Protein AF-A0A6J1NVI2-F1 (afdb_monomer)

pLDDT: mean 72.54, std 18.53, range [34.09, 95.62]

Sequence (240 aa):
MKRNESVSSGKRFRSEQRPALALSFRQNSLTITTLAQQSAYLAEKAYKDQEAGDPNSQPPAVSWFRLFRFAKPWEFILLFLGVIFATLSGLFVPVGVIVYGEFTSLLIDRTVMIGTSTPTLTIAWFGGGRILTNASAEENRLALIEDSQAFGIGCTVFSILQFIVSAISVDLFNYAALRQVTNMAAYWCHYRKQYERECRREPPGVDRGLAGVRHRLHGVLHTAVHRVGHQRRPLQLRGT

Solvent-accessible surface area (backbone atoms only — not comparable to full-atom values): 14562 Å² total; per-residue (Å²): 137,90,84,83,90,78,88,87,85,88,79,88,85,84,82,81,91,82,91,80,87,84,79,95,81,74,95,76,58,74,56,61,61,50,49,52,50,50,51,51,51,51,49,54,48,53,51,50,53,58,68,69,38,63,97,80,71,68,75,83,82,73,56,73,75,68,68,53,70,77,54,51,78,69,47,52,53,42,44,52,52,20,48,51,32,47,55,54,42,59,50,51,57,65,51,51,52,51,52,52,50,49,52,51,49,50,55,49,46,53,71,66,48,70,55,68,44,79,89,47,77,67,40,43,76,50,72,18,52,80,77,46,68,62,53,53,76,66,57,36,52,53,52,49,51,44,35,52,50,14,48,53,52,45,53,52,55,49,50,54,52,45,48,52,41,40,51,54,17,52,51,35,43,51,52,43,49,53,53,47,51,51,52,52,50,52,53,49,52,55,52,51,56,50,52,56,52,55,61,71,69,56,68,95,85,68,88,66,55,76,67,60,59,53,61,57,51,56,63,50,51,60,55,52,61,60,53,64,75,68,68,75,76,80,84,76,84,79,86,130

Secondary structure (DSSP, 8-state):
--------------------------TTSHHHHHHHHHHHHHHHHHHHHHHSS-TT-PPPPPPHHHHGGG--HHHHHHHHHHHHHHHHHHHHHHHHHHHHHHHHHHHHHHHH-SSBPPP-SSSGGGT-----BS--HHHHHHHHHHHHHHHHHHHHHHHHHHHHHHHHHHHHHHHHHHHHHHHHHHHHHHHHHHHHHHHHHS-TT----THHHHHHHHHHHHHHHHHHTT----------

Foldseek 3Di:
DDDDDDDDDDDDDDDDDDDDDDDDDDPPPVPPVVVVVVVVVVVVVVVVVVVVPDPPPDPPDDDPVVLCPLPDPVLVVLLVLLVVLVVVLVVLVVVLVLLVVLLVQLVVCLVVLAAWGDADDQLVVLPARDIDHSDDNVVSVVNNVSSVVSSVVSVVVSVVVSVVSNVSSVVSVVVSVVVSVVSVVVVVVVLVVVLVVLVVPDDPPDPPDPVVSVVVSVVVVVVVVVVVVPPDDDDDDDDD

Mean predicted aligned error: 17.69 Å

Radius of gyration: 35.78 Å; Cα contacts (8 Å, |Δi|>4): 111; chains: 1; bounding box: 62×80×109 Å

Structure (mmCIF, N/CA/C/O backbone):
data_AF-A0A6J1NVI2-F1
#
_entry.id   AF-A0A6J1NVI2-F1
#
loop_
_atom_site.group_PDB
_atom_site.id
_atom_site.type_symbol
_atom_site.label_atom_id
_atom_site.label_alt_id
_atom_site.label_comp_id
_atom_site.label_asym_id
_atom_site.label_entity_id
_atom_site.label_seq_id
_atom_site.pdbx_PDB_ins_code
_atom_site.Cartn_x
_atom_site.Cartn_y
_atom_site.Cartn_z
_atom_site.occupancy
_atom_site.B_iso_or_equiv
_atom_site.auth_seq_id
_atom_site.auth_comp_id
_atom_site.auth_asym_id
_atom_site.auth_atom_id
_atom_site.pdbx_PDB_model_num
ATOM 1 N N . MET A 1 1 ? 11.029 -42.922 25.221 1.00 40.56 1 MET A N 1
ATOM 2 C CA . MET A 1 1 ? 11.779 -42.796 26.491 1.00 40.56 1 MET A CA 1
ATOM 3 C C . MET A 1 1 ? 11.061 -41.793 27.384 1.00 40.56 1 MET A C 1
ATOM 5 O O . MET A 1 1 ? 10.966 -40.633 27.015 1.00 40.56 1 MET A O 1
ATOM 9 N N . LYS A 1 2 ? 10.487 -42.261 28.499 1.00 42.78 2 LYS A N 1
ATOM 10 C CA . LYS A 1 2 ? 9.924 -41.429 29.575 1.00 42.78 2 LYS A CA 1
ATOM 11 C C . LYS A 1 2 ? 11.074 -40.991 30.488 1.00 42.78 2 LYS A C 1
ATOM 13 O O . LYS A 1 2 ? 11.900 -41.833 30.825 1.00 42.78 2 LYS A O 1
ATOM 18 N N . ARG A 1 3 ? 11.120 -39.723 30.902 1.00 41.06 3 ARG A N 1
ATOM 19 C CA . ARG A 1 3 ? 12.002 -39.259 31.982 1.00 41.06 3 ARG A CA 1
ATOM 20 C C . ARG A 1 3 ? 11.206 -38.345 32.914 1.00 41.06 3 ARG A C 1
ATOM 22 O O . ARG A 1 3 ? 11.056 -37.162 32.644 1.00 41.06 3 ARG A O 1
ATOM 29 N N . ASN A 1 4 ? 10.677 -38.956 33.968 1.00 56.25 4 ASN A N 1
ATOM 30 C CA . ASN A 1 4 ? 10.325 -38.300 35.224 1.00 56.25 4 ASN A CA 1
ATOM 31 C C . ASN A 1 4 ? 11.402 -38.673 36.258 1.00 56.25 4 ASN A C 1
ATOM 33 O O . ASN A 1 4 ? 12.163 -39.604 36.002 1.00 56.25 4 ASN A O 1
ATOM 37 N N . GLU A 1 5 ? 11.364 -37.988 37.406 1.00 51.03 5 GLU A N 1
ATOM 38 C CA . GLU A 1 5 ? 12.254 -38.041 38.586 1.00 51.03 5 GLU A CA 1
ATOM 39 C C . GLU A 1 5 ? 13.346 -36.957 38.594 1.00 51.03 5 GLU A C 1
ATOM 41 O O . GLU A 1 5 ? 13.990 -36.710 37.584 1.00 51.03 5 GLU A O 1
ATOM 46 N N . SER A 1 6 ? 13.647 -36.256 39.690 1.00 47.78 6 SER A N 1
ATOM 47 C CA . SER A 1 6 ? 13.026 -36.119 41.013 1.00 47.78 6 SER A CA 1
ATOM 48 C C . SER A 1 6 ? 13.823 -35.053 41.790 1.00 47.78 6 SER A C 1
ATOM 50 O O . SER A 1 6 ? 15.045 -35.080 41.756 1.00 47.78 6 SER A O 1
ATOM 52 N N . VAL A 1 7 ? 13.121 -34.197 42.539 1.00 43.28 7 VAL A N 1
ATOM 53 C CA . VAL A 1 7 ? 13.341 -33.932 43.979 1.00 43.28 7 VAL A CA 1
ATOM 54 C C . VAL A 1 7 ? 14.649 -33.260 44.469 1.00 43.28 7 VAL A C 1
ATOM 56 O O . VAL A 1 7 ? 15.751 -33.771 44.344 1.00 43.28 7 VAL A O 1
ATOM 59 N N . SER A 1 8 ? 14.413 -32.201 45.262 1.00 37.94 8 SER A N 1
ATOM 60 C CA . SER A 1 8 ? 15.187 -31.715 46.422 1.00 37.94 8 SER A CA 1
ATOM 61 C C . SER A 1 8 ? 16.281 -30.667 46.205 1.00 37.94 8 SER A C 1
ATOM 63 O O . SER A 1 8 ? 17.414 -30.968 45.853 1.00 37.94 8 SER A O 1
ATOM 65 N N . SER A 1 9 ? 15.993 -29.442 46.656 1.00 40.94 9 SER A N 1
ATOM 66 C CA . SER A 1 9 ? 16.847 -28.843 47.686 1.00 40.94 9 SER A CA 1
ATOM 67 C C . SER A 1 9 ? 16.086 -27.775 48.465 1.00 40.94 9 SER A C 1
ATOM 69 O O . SER A 1 9 ? 15.848 -26.665 47.994 1.00 40.94 9 SER A O 1
ATOM 71 N N . GLY A 1 10 ? 15.677 -28.135 49.680 1.00 39.62 10 GLY A N 1
ATOM 72 C CA . GLY A 1 10 ? 15.248 -27.175 50.680 1.00 39.62 10 GLY A CA 1
ATOM 73 C C . GLY A 1 10 ? 16.455 -26.503 51.324 1.00 39.62 10 GLY A C 1
ATOM 74 O O . GLY A 1 10 ? 17.396 -27.174 51.744 1.00 39.62 10 GLY A O 1
ATOM 75 N N . LYS A 1 11 ? 16.384 -25.185 51.504 1.00 39.06 11 LYS A N 1
ATOM 76 C CA . LYS A 1 11 ? 17.106 -24.510 52.583 1.00 39.06 11 LYS A CA 1
ATOM 77 C C . LYS A 1 11 ? 16.148 -23.617 53.358 1.00 39.06 11 LYS A C 1
ATOM 79 O O . LYS A 1 11 ? 15.720 -22.563 52.906 1.00 39.06 11 LYS A O 1
ATOM 84 N N . ARG A 1 12 ? 15.819 -24.123 54.549 1.00 41.84 12 ARG A N 1
ATOM 85 C CA . ARG A 1 12 ? 15.317 -23.386 55.707 1.00 41.84 12 ARG A CA 1
ATOM 86 C C . ARG A 1 12 ? 16.182 -22.146 55.932 1.00 41.84 12 ARG A C 1
ATOM 88 O O . ARG A 1 12 ? 17.386 -22.286 56.119 1.00 41.84 12 ARG A O 1
ATOM 95 N N . PHE A 1 13 ? 15.550 -20.986 56.054 1.00 34.09 13 PHE A N 1
ATOM 96 C CA . PHE A 1 13 ? 16.052 -19.923 56.917 1.00 34.09 13 PHE A CA 1
ATOM 97 C C . PHE A 1 13 ? 14.969 -19.620 57.950 1.00 34.09 13 PHE A C 1
ATOM 99 O O . PHE A 1 13 ? 13.912 -19.074 57.645 1.00 34.09 13 PHE A O 1
ATOM 106 N N . ARG A 1 14 ? 15.223 -20.089 59.172 1.00 39.03 14 ARG A N 1
ATOM 107 C CA . ARG A 1 14 ? 14.471 -19.784 60.384 1.00 39.03 14 ARG A CA 1
ATOM 108 C C . ARG A 1 14 ? 15.487 -19.138 61.321 1.00 39.03 14 ARG A C 1
ATOM 110 O O . ARG A 1 14 ? 16.359 -19.832 61.826 1.00 39.03 14 ARG A O 1
ATOM 117 N N . SER A 1 15 ? 15.380 -17.831 61.501 1.00 36.38 15 SER A N 1
ATOM 118 C CA . SER A 1 15 ? 16.006 -17.073 62.588 1.00 36.38 15 SER A CA 1
ATOM 119 C C . SER A 1 15 ? 14.876 -16.230 63.181 1.00 36.38 15 SER A C 1
ATOM 121 O O . SER A 1 15 ? 14.355 -15.338 62.523 1.00 36.38 15 SER A O 1
ATOM 123 N N . GLU A 1 16 ? 14.181 -16.761 64.180 1.00 36.97 16 GLU A N 1
ATOM 124 C CA . GLU A 1 16 ? 14.473 -16.547 65.601 1.00 36.97 16 GLU A CA 1
ATOM 125 C C . GLU A 1 16 ? 13.809 -15.255 66.092 1.00 36.97 16 GLU A C 1
ATOM 127 O O . GLU A 1 16 ? 14.215 -14.135 65.801 1.00 36.97 16 GLU A O 1
ATOM 132 N N . GLN A 1 17 ? 12.693 -15.469 66.791 1.00 48.28 17 GLN A N 1
ATOM 133 C CA . GLN A 1 17 ? 11.946 -14.471 67.539 1.00 48.28 17 GLN A CA 1
ATOM 134 C C . GLN A 1 17 ? 12.828 -13.861 68.627 1.00 48.28 17 GLN A C 1
ATOM 136 O O . GLN A 1 17 ? 13.399 -14.598 69.429 1.00 48.28 17 GLN A O 1
ATOM 141 N N . ARG A 1 18 ? 12.755 -12.538 68.794 1.00 38.59 18 ARG A N 1
ATOM 142 C CA . ARG A 1 18 ? 12.643 -11.970 70.140 1.00 38.59 18 ARG A CA 1
ATOM 143 C C . ARG A 1 18 ? 11.521 -10.929 70.217 1.00 38.59 18 ARG A C 1
ATOM 145 O O . ARG A 1 18 ? 11.419 -10.089 69.325 1.00 38.59 18 ARG A O 1
ATOM 152 N N . PRO A 1 19 ? 10.670 -11.006 71.255 1.00 58.81 19 PRO A N 1
ATOM 153 C CA . PRO A 1 19 ? 9.567 -10.089 71.490 1.00 58.81 19 PRO A CA 1
ATOM 154 C C . PRO A 1 19 ? 10.029 -8.894 72.335 1.00 58.81 19 PRO A C 1
ATOM 156 O O . PRO A 1 19 ? 10.846 -9.048 73.240 1.00 58.81 19 PRO A O 1
ATOM 159 N N . ALA A 1 20 ? 9.448 -7.722 72.091 1.00 43.22 20 ALA A N 1
ATOM 160 C CA . ALA A 1 20 ? 9.451 -6.620 73.044 1.00 43.22 20 ALA A CA 1
ATOM 161 C C . ALA A 1 20 ? 8.021 -6.075 73.180 1.00 43.22 20 ALA A C 1
ATOM 163 O O . ALA A 1 20 ? 7.487 -5.409 72.296 1.00 43.22 20 ALA A O 1
ATOM 164 N N . LEU A 1 21 ? 7.407 -6.445 74.305 1.00 51.69 21 LEU A N 1
ATOM 165 C CA . LEU A 1 21 ? 6.373 -5.702 75.032 1.00 51.69 21 LEU A CA 1
ATOM 166 C C . LEU A 1 21 ? 6.838 -4.241 75.215 1.00 51.69 21 LEU A C 1
ATOM 168 O O . LEU A 1 21 ? 8.030 -4.011 75.358 1.00 51.69 21 LEU A O 1
ATOM 172 N N . ALA A 1 22 ? 6.031 -3.195 75.319 1.00 51.53 22 ALA A N 1
ATOM 173 C CA . ALA A 1 22 ? 4.597 -2.980 75.276 1.00 51.53 22 ALA A CA 1
ATOM 174 C C . ALA A 1 22 ? 4.417 -1.451 75.217 1.00 51.53 22 ALA A C 1
ATOM 176 O O . ALA A 1 22 ? 5.156 -0.734 75.886 1.00 51.53 22 ALA A O 1
ATOM 177 N N . LEU A 1 23 ? 3.410 -0.954 74.499 1.00 45.94 23 LEU A N 1
ATOM 178 C CA . LEU A 1 23 ? 2.621 0.187 74.967 1.00 45.94 23 LEU A CA 1
ATOM 179 C C . LEU A 1 23 ? 1.323 0.262 74.167 1.00 45.94 23 LEU A C 1
ATOM 181 O O . LEU A 1 23 ? 1.287 0.569 72.980 1.00 45.94 23 LEU A O 1
ATOM 185 N N . SER A 1 24 ? 0.266 -0.113 74.882 1.00 51.97 24 SER A N 1
ATOM 186 C CA . SER A 1 24 ? -1.132 0.213 74.645 1.00 51.97 24 SER A CA 1
ATOM 187 C C . SER A 1 24 ? -1.293 1.563 73.951 1.00 51.97 24 SER A C 1
ATOM 189 O O . SER A 1 24 ? -0.935 2.571 74.541 1.00 51.97 24 SER A O 1
ATOM 191 N N . PHE A 1 25 ? -1.821 1.581 72.725 1.00 46.31 25 PHE A N 1
ATOM 192 C CA . PHE A 1 25 ? -2.775 2.586 72.246 1.00 46.31 25 PHE A CA 1
ATOM 193 C C . PHE A 1 25 ? -3.254 2.178 70.838 1.00 46.31 25 PHE A C 1
ATOM 195 O O . PHE A 1 25 ? -2.475 2.140 69.893 1.00 46.31 25 PHE A O 1
ATOM 202 N N . ARG A 1 26 ? -4.568 1.939 70.707 1.00 42.00 26 ARG A N 1
ATOM 203 C CA . ARG A 1 26 ? -5.357 1.659 69.479 1.00 42.00 26 ARG A CA 1
ATOM 204 C C . ARG A 1 26 ? -5.544 0.188 69.072 1.00 42.00 26 ARG A C 1
ATOM 206 O O . ARG A 1 26 ? -4.995 -0.297 68.092 1.00 42.00 26 ARG A O 1
ATOM 213 N N . GLN A 1 27 ? -6.500 -0.456 69.739 1.00 48.94 27 GLN A N 1
ATOM 214 C CA . GLN A 1 27 ? -7.076 -1.772 69.410 1.00 48.94 27 GLN A CA 1
ATOM 215 C C . GLN A 1 27 ? -7.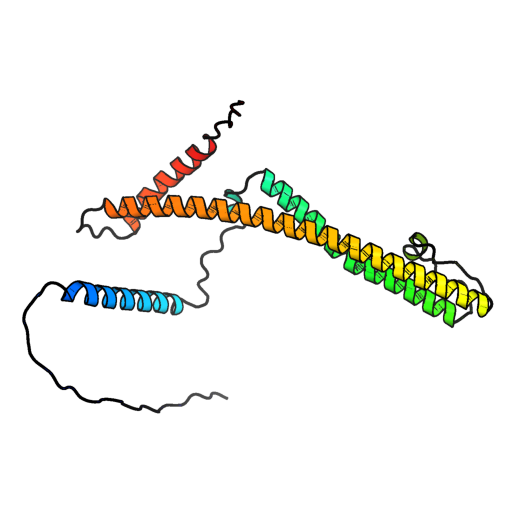906 -1.847 68.103 1.00 48.94 27 GLN A C 1
ATOM 217 O O . GLN A 1 27 ? -8.460 -2.900 67.815 1.00 48.94 27 GLN A O 1
ATOM 222 N N . ASN A 1 28 ? -7.966 -0.798 67.267 1.00 50.62 28 ASN A N 1
ATOM 223 C CA . ASN A 1 28 ? -8.842 -0.769 66.077 1.00 50.62 28 ASN A CA 1
ATOM 224 C C . ASN A 1 28 ? -8.109 -0.793 64.717 1.00 50.62 28 ASN A C 1
ATOM 226 O O . ASN A 1 28 ? -8.767 -0.700 63.686 1.00 50.62 28 ASN A O 1
ATOM 230 N N . SER A 1 29 ? -6.772 -0.893 64.667 1.00 49.75 29 SER A N 1
ATOM 231 C CA . SER A 1 29 ? -6.016 -0.904 63.393 1.00 49.75 29 SER A CA 1
ATOM 232 C C . SER A 1 29 ? -5.689 -2.306 62.860 1.00 49.75 29 SER A C 1
ATOM 234 O O . SER A 1 29 ? -5.288 -2.446 61.705 1.00 49.75 29 SER A O 1
ATOM 236 N N . LEU A 1 30 ? -5.908 -3.350 63.667 1.00 52.44 30 LEU A N 1
ATOM 237 C CA . LEU A 1 30 ? -5.613 -4.747 63.323 1.00 52.44 30 LEU A CA 1
ATOM 238 C C . LEU A 1 30 ? -6.525 -5.330 62.235 1.00 52.44 30 LEU A C 1
ATOM 240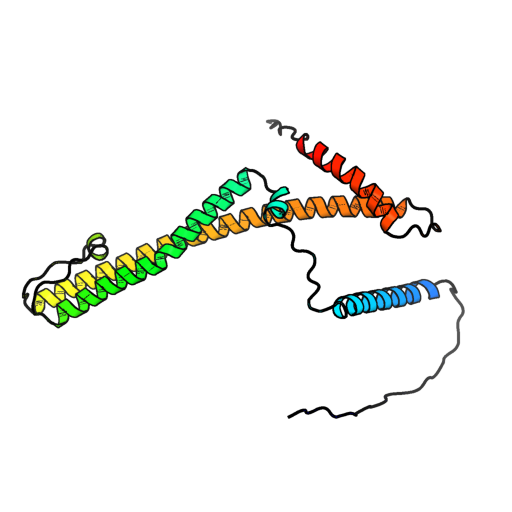 O O . LEU A 1 30 ? -6.231 -6.404 61.722 1.00 52.44 30 LEU A O 1
ATOM 244 N N . THR A 1 31 ? -7.594 -4.636 61.847 1.00 58.34 31 THR A N 1
ATOM 245 C CA . THR A 1 31 ? -8.528 -5.069 60.797 1.00 58.34 31 THR A CA 1
ATOM 246 C C . THR A 1 31 ? -8.166 -4.549 59.409 1.00 58.34 31 THR A C 1
ATOM 248 O O . THR A 1 31 ? -8.397 -5.249 58.434 1.00 58.34 31 THR A O 1
ATOM 251 N N . ILE A 1 32 ? -7.559 -3.366 59.267 1.00 59.41 32 ILE A N 1
ATOM 252 C CA . ILE A 1 32 ? -7.277 -2.808 57.929 1.00 59.41 32 ILE A CA 1
ATOM 253 C C . ILE A 1 32 ? -6.102 -3.540 57.271 1.00 59.41 32 ILE A C 1
ATOM 255 O O . ILE A 1 32 ? -6.193 -3.931 56.109 1.00 59.41 32 ILE A O 1
ATOM 259 N N . THR A 1 33 ? -5.021 -3.782 58.016 1.00 72.56 33 THR A N 1
ATOM 260 C CA . THR A 1 33 ? -3.846 -4.494 57.491 1.00 72.56 33 THR A CA 1
ATOM 261 C C . THR A 1 33 ? -4.161 -5.960 57.197 1.00 72.56 33 THR A C 1
ATOM 263 O O . THR A 1 33 ? -3.740 -6.482 56.169 1.00 72.56 33 THR A O 1
ATOM 266 N N . THR A 1 34 ? -4.959 -6.612 58.046 1.00 76.12 34 THR A N 1
ATOM 267 C CA . THR A 1 34 ? -5.380 -8.005 57.833 1.00 76.12 34 THR A CA 1
ATOM 268 C C . THR A 1 34 ? -6.373 -8.137 56.679 1.00 76.12 34 THR A C 1
ATOM 270 O O . THR A 1 34 ? -6.229 -9.060 55.885 1.00 76.12 34 THR A O 1
ATOM 273 N N . LEU A 1 35 ? -7.305 -7.191 56.496 1.00 79.25 35 LEU A N 1
ATOM 274 C CA . LEU A 1 35 ? -8.185 -7.145 55.318 1.00 79.25 35 LEU A CA 1
ATOM 275 C C . LEU A 1 35 ? -7.413 -6.873 54.024 1.00 79.25 35 LEU A C 1
ATOM 277 O O . LEU A 1 35 ? -7.731 -7.459 52.994 1.00 79.25 35 LEU A O 1
ATOM 281 N N . ALA A 1 36 ? -6.393 -6.012 54.061 1.00 75.94 36 ALA A N 1
ATOM 282 C CA . ALA A 1 36 ? -5.516 -5.777 52.915 1.00 75.94 36 ALA A CA 1
ATOM 283 C C . ALA A 1 36 ? -4.697 -7.031 52.563 1.00 75.94 36 ALA A C 1
ATOM 285 O O . ALA A 1 36 ? -4.533 -7.362 51.392 1.00 75.94 36 ALA A O 1
ATOM 286 N N . GLN A 1 37 ? -4.233 -7.771 53.571 1.00 78.62 37 GLN A N 1
ATOM 287 C CA . GLN A 1 37 ? -3.555 -9.051 53.364 1.00 78.62 37 GLN A CA 1
ATOM 288 C C . GLN A 1 37 ? -4.515 -10.134 52.852 1.00 78.62 37 GLN A C 1
ATOM 290 O O . GLN A 1 37 ? -4.155 -10.887 51.950 1.00 78.62 37 GLN A O 1
ATOM 295 N N . GLN A 1 38 ? -5.751 -10.190 53.358 1.00 81.81 38 GLN A N 1
ATOM 296 C CA . GLN A 1 38 ? -6.776 -11.114 52.868 1.00 81.81 38 GLN A CA 1
ATOM 297 C C . GLN A 1 38 ? -7.223 -10.777 51.442 1.00 81.81 38 GLN A C 1
ATOM 299 O O . GLN A 1 38 ? -7.411 -11.691 50.645 1.00 81.81 38 GLN A O 1
ATOM 304 N N . SER A 1 39 ? -7.357 -9.497 51.088 1.00 79.88 39 SER A N 1
ATOM 305 C CA . SER A 1 39 ? -7.727 -9.088 49.729 1.00 79.88 39 SER A CA 1
ATOM 306 C C . SER A 1 39 ? -6.606 -9.358 48.727 1.00 79.88 39 SER A C 1
ATOM 308 O O . SER A 1 39 ? -6.889 -9.853 47.639 1.00 79.88 39 SER A O 1
ATOM 310 N N . ALA A 1 40 ? -5.344 -9.132 49.106 1.00 78.00 40 ALA A N 1
ATOM 311 C CA . ALA A 1 40 ? -4.187 -9.501 48.295 1.00 78.00 40 ALA A CA 1
ATOM 312 C C . ALA A 1 40 ? -4.105 -11.022 48.084 1.00 78.00 40 ALA A C 1
ATOM 314 O O . ALA A 1 40 ? -3.923 -11.475 46.957 1.00 78.00 40 ALA A O 1
ATOM 315 N N . TYR A 1 41 ? -4.327 -11.811 49.140 1.00 81.12 41 TYR A N 1
ATOM 316 C CA . TYR A 1 41 ? -4.345 -13.273 49.058 1.00 81.12 41 TYR A CA 1
ATOM 317 C C . TYR A 1 41 ? -5.499 -13.807 48.192 1.00 81.12 41 TYR A C 1
ATOM 319 O O . TYR A 1 41 ? -5.301 -14.703 47.373 1.00 81.12 41 TYR A O 1
ATOM 327 N N . LEU A 1 42 ? -6.705 -13.241 48.325 1.00 84.94 42 LEU A N 1
ATOM 328 C CA . LEU A 1 42 ? -7.854 -13.596 47.486 1.00 84.94 42 LEU A CA 1
ATOM 329 C C . LEU A 1 42 ? -7.647 -13.192 46.021 1.00 84.94 42 LEU A C 1
ATOM 331 O O . LEU A 1 42 ? -8.045 -13.940 45.132 1.00 84.94 42 LEU A O 1
ATOM 335 N N . ALA A 1 43 ? -7.009 -12.047 45.763 1.00 81.44 43 ALA A N 1
ATOM 336 C CA . ALA A 1 43 ? -6.661 -11.615 44.413 1.00 81.44 43 ALA A CA 1
ATOM 337 C C . ALA A 1 43 ? -5.622 -12.548 43.776 1.00 81.44 43 ALA A C 1
ATOM 339 O O . ALA A 1 43 ? -5.812 -12.970 42.638 1.00 81.44 43 ALA A O 1
ATOM 340 N N . GLU A 1 44 ? -4.570 -12.927 44.509 1.00 79.56 44 GLU A N 1
ATOM 341 C CA . GLU A 1 44 ? -3.563 -13.879 44.024 1.00 79.56 44 GLU A CA 1
ATOM 342 C C . GLU A 1 44 ? -4.183 -15.255 43.740 1.00 79.56 44 GLU A C 1
ATOM 344 O O . GLU A 1 44 ? -3.899 -15.866 42.709 1.00 79.56 44 GLU A O 1
ATOM 349 N N . LYS A 1 45 ? -5.089 -15.718 44.610 1.00 83.69 45 LYS A N 1
ATOM 350 C CA . LYS A 1 45 ? -5.828 -16.965 44.397 1.00 83.69 45 LYS A CA 1
ATOM 351 C C . LYS A 1 45 ? -6.754 -16.886 43.179 1.00 83.69 45 LYS A C 1
ATOM 353 O O . LYS A 1 45 ? -6.763 -17.815 42.389 1.00 83.69 45 LYS A O 1
ATOM 358 N N . ALA A 1 46 ? -7.460 -15.773 42.972 1.00 76.94 46 ALA A N 1
ATOM 359 C CA . ALA A 1 46 ? -8.316 -15.577 41.800 1.00 76.94 46 ALA A CA 1
ATOM 360 C C . ALA A 1 46 ? -7.525 -15.518 40.479 1.00 76.94 46 ALA A C 1
ATOM 362 O O . ALA A 1 46 ? -8.009 -16.010 39.462 1.00 76.94 46 ALA A O 1
ATOM 363 N N . TYR A 1 47 ? -6.312 -14.953 40.492 1.00 72.81 47 TYR A N 1
ATOM 364 C CA . TYR A 1 47 ? -5.397 -15.000 39.346 1.00 72.81 47 TYR A CA 1
ATOM 365 C C . TYR A 1 47 ? -4.902 -16.426 39.078 1.00 72.81 47 TYR A C 1
ATOM 367 O O . TYR A 1 47 ? -4.955 -16.880 37.938 1.00 72.81 47 TYR A O 1
ATOM 375 N N . LYS A 1 48 ? -4.499 -17.164 40.121 1.00 73.19 48 LYS A N 1
ATOM 376 C CA . LYS A 1 48 ? -4.096 -18.574 39.994 1.00 73.19 48 LYS A CA 1
ATOM 377 C C . LYS A 1 48 ? -5.238 -19.488 39.558 1.00 73.19 48 LYS A C 1
ATOM 379 O O . LYS A 1 48 ? -4.995 -20.406 38.791 1.00 73.19 48 LYS A O 1
ATOM 384 N N . ASP A 1 49 ? -6.467 -19.230 39.997 1.00 69.06 49 ASP A N 1
ATOM 385 C CA . ASP A 1 49 ? -7.658 -19.971 39.570 1.00 69.06 49 ASP A CA 1
ATOM 386 C C . ASP A 1 49 ? -8.043 -19.628 38.112 1.00 69.06 49 ASP A C 1
ATOM 388 O O . ASP A 1 49 ? -8.612 -20.469 37.420 1.00 69.06 49 ASP A O 1
ATOM 392 N N . GLN A 1 50 ? -7.695 -18.430 37.611 1.00 63.38 50 GLN A N 1
ATOM 393 C CA . GLN A 1 50 ? -7.782 -18.085 36.182 1.00 63.38 50 GLN A CA 1
ATOM 394 C C . GLN A 1 50 ? -6.686 -18.756 35.342 1.00 63.38 50 GLN A C 1
ATOM 396 O O . GLN A 1 50 ? -6.975 -19.168 34.224 1.00 63.38 50 GLN A O 1
ATOM 401 N N . GLU A 1 51 ? -5.466 -18.903 35.869 1.00 61.84 51 GLU A N 1
ATOM 402 C CA . GLU A 1 51 ? -4.391 -19.686 35.229 1.00 61.84 51 GLU A CA 1
ATOM 403 C C . GLU A 1 51 ? -4.618 -21.205 35.318 1.00 61.84 51 GLU A C 1
ATOM 405 O O . GLU A 1 51 ? -4.150 -21.943 34.456 1.00 61.84 51 GLU A O 1
ATOM 410 N N . ALA A 1 52 ? -5.332 -21.678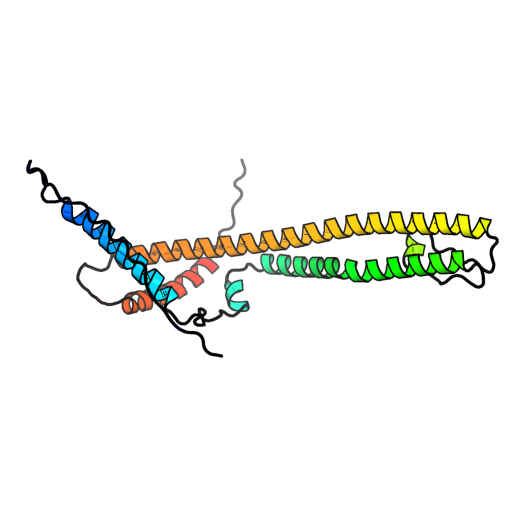 36.344 1.00 58.69 52 ALA A N 1
ATOM 411 C CA . ALA A 1 52 ? -5.742 -23.075 36.504 1.00 58.69 52 ALA A CA 1
ATOM 412 C C . ALA A 1 52 ? -7.038 -23.410 35.745 1.00 58.69 52 ALA A C 1
ATOM 414 O O . ALA A 1 52 ? -7.428 -24.579 35.680 1.00 58.69 52 ALA A O 1
ATOM 415 N N . GLY A 1 53 ? -7.700 -22.403 35.165 1.00 56.22 53 GLY A N 1
ATOM 416 C CA . GLY A 1 53 ? -8.671 -22.606 34.101 1.00 56.22 53 GLY A CA 1
ATOM 417 C C . GLY A 1 53 ? -7.972 -23.244 32.905 1.00 56.22 53 GLY A C 1
ATOM 418 O O . GLY A 1 53 ? -6.854 -22.868 32.568 1.00 56.22 53 GLY A O 1
ATOM 419 N N . ASP A 1 54 ? -8.616 -24.243 32.302 1.00 56.38 54 ASP A N 1
ATOM 420 C CA . ASP A 1 54 ? -8.116 -24.978 31.139 1.00 56.38 54 ASP A CA 1
ATOM 421 C C . ASP A 1 54 ? -7.436 -24.004 30.150 1.00 56.38 54 ASP A C 1
ATOM 423 O O . ASP A 1 54 ? -8.092 -23.049 29.723 1.00 56.38 54 ASP A O 1
ATOM 427 N N . PR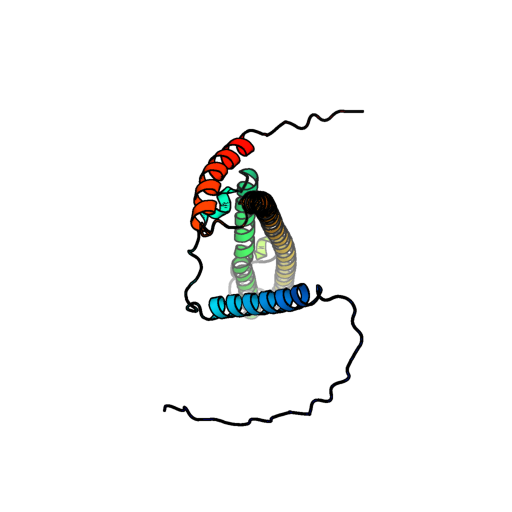O A 1 55 ? -6.152 -24.175 29.771 1.00 59.50 55 PRO A N 1
ATOM 428 C CA . PRO A 1 55 ? -5.450 -23.238 28.883 1.00 59.50 55 PRO A CA 1
ATOM 429 C C . PRO A 1 55 ? -6.115 -23.081 27.500 1.00 59.50 55 PRO A C 1
ATOM 431 O O . PRO A 1 55 ? -5.711 -22.233 26.705 1.00 59.50 55 PRO A O 1
ATOM 434 N N . ASN A 1 56 ? -7.156 -23.873 27.215 1.00 57.06 56 ASN A N 1
ATOM 435 C CA . ASN A 1 56 ? -8.037 -23.763 26.055 1.00 57.06 56 ASN A CA 1
ATOM 436 C C . ASN A 1 56 ? -9.363 -23.008 26.288 1.00 57.06 56 ASN A C 1
ATOM 438 O O . ASN A 1 56 ? -10.124 -22.842 25.331 1.00 57.06 56 ASN A O 1
ATOM 442 N N . SER A 1 57 ? -9.683 -22.523 27.494 1.00 63.88 57 SER A N 1
ATOM 443 C CA . SER A 1 57 ? -10.923 -21.773 27.740 1.00 63.88 57 SER A CA 1
ATOM 444 C C . SER A 1 57 ? -10.776 -20.309 27.304 1.00 63.88 57 SER A C 1
ATOM 446 O O . SER A 1 57 ? -10.720 -19.380 28.110 1.00 63.88 57 SER A O 1
ATOM 448 N N . GLN A 1 58 ? -10.692 -20.087 25.994 1.00 64.69 58 GLN A N 1
ATOM 449 C CA . GLN A 1 58 ? -10.825 -18.749 25.427 1.00 64.69 58 GLN A CA 1
ATOM 450 C C . GLN A 1 58 ? -12.239 -18.223 25.739 1.00 64.69 58 GLN A C 1
ATOM 452 O O . GLN A 1 58 ? -13.212 -18.978 25.604 1.00 64.69 58 GLN A O 1
ATOM 457 N N . PRO A 1 59 ? -12.403 -16.948 26.145 1.00 70.12 59 PRO A N 1
ATOM 458 C CA . PRO A 1 59 ? -13.730 -16.354 26.247 1.00 70.12 59 PRO A CA 1
ATOM 459 C C . PRO A 1 59 ? -14.454 -16.515 24.900 1.00 70.12 59 PRO A C 1
ATOM 461 O O . PRO A 1 59 ? -13.804 -16.458 23.852 1.00 70.12 59 PRO A O 1
ATOM 464 N N . PRO A 1 60 ? -15.782 -16.732 24.893 1.00 78.19 60 PRO A N 1
ATOM 465 C CA . PRO A 1 60 ? -16.507 -17.042 23.667 1.00 78.19 60 PRO A CA 1
ATOM 466 C C . PRO A 1 60 ? -16.247 -15.957 22.619 1.00 78.19 60 PRO A C 1
ATOM 468 O O . PRO A 1 60 ? -16.524 -14.778 22.860 1.00 78.19 60 PRO A O 1
ATOM 471 N N . ALA A 1 61 ? -15.696 -16.363 21.471 1.00 73.75 61 ALA A N 1
ATOM 472 C CA . ALA A 1 61 ? -15.354 -15.450 20.392 1.00 73.75 61 ALA A CA 1
ATOM 473 C C . ALA A 1 61 ? -16.605 -14.674 19.966 1.00 73.75 61 ALA A C 1
ATOM 475 O O . ALA A 1 61 ? -17.624 -15.239 19.559 1.00 73.75 61 ALA A O 1
ATOM 476 N N . VAL A 1 62 ? -16.546 -13.354 20.102 1.00 81.56 62 VAL A N 1
ATOM 477 C CA . VAL A 1 62 ? -17.638 -12.476 19.692 1.00 81.56 62 VAL A CA 1
ATOM 478 C C . VAL A 1 62 ? -17.571 -12.324 18.175 1.00 81.56 62 VAL A C 1
ATOM 480 O O . VAL A 1 62 ? -16.493 -12.154 17.612 1.00 81.56 62 VAL A O 1
ATOM 483 N N . SER A 1 63 ? -18.718 -12.379 17.494 1.00 82.69 63 SER A N 1
ATOM 484 C CA . SER A 1 63 ? -18.740 -12.218 16.040 1.00 82.69 63 SER A CA 1
ATOM 485 C C . SER A 1 63 ? -18.200 -10.846 15.613 1.00 82.69 63 SER A C 1
ATOM 487 O O . SER A 1 63 ? -18.511 -9.825 16.229 1.00 82.69 63 SER A O 1
ATOM 489 N N . TRP A 1 64 ? -17.433 -10.813 14.518 1.00 73.38 64 TRP A N 1
ATOM 490 C CA . TRP A 1 64 ? -16.810 -9.597 13.971 1.00 73.38 64 TRP A CA 1
ATOM 491 C C . TRP A 1 64 ? -17.813 -8.450 13.763 1.00 73.38 64 TRP A C 1
ATOM 493 O O . TRP A 1 64 ? -17.561 -7.306 14.131 1.00 73.38 64 TRP A O 1
ATOM 503 N N . PHE A 1 65 ? -19.012 -8.763 13.267 1.00 76.62 65 PHE A N 1
ATOM 504 C CA . PHE A 1 65 ? -20.077 -7.775 13.071 1.00 76.62 65 PHE A CA 1
ATOM 505 C C . PHE A 1 65 ? -20.617 -7.186 14.384 1.00 76.62 65 PHE A C 1
ATOM 507 O O . PHE A 1 65 ? -21.076 -6.045 14.407 1.00 76.62 65 PHE A O 1
ATOM 514 N N . ARG A 1 66 ? -20.542 -7.925 15.501 1.00 77.06 66 ARG A N 1
ATOM 515 C CA . ARG A 1 66 ? -20.947 -7.417 16.822 1.00 77.06 66 ARG A CA 1
ATOM 516 C C . ARG A 1 66 ? -19.922 -6.456 17.424 1.00 77.06 66 ARG A C 1
ATOM 518 O O . ARG A 1 66 ? -20.329 -5.640 18.254 1.00 77.06 66 ARG A O 1
ATOM 525 N N . LEU A 1 67 ? -18.650 -6.512 17.012 1.00 76.50 67 LEU A N 1
ATOM 526 C CA . LEU A 1 67 ? -17.637 -5.526 17.414 1.00 76.50 67 LEU A CA 1
ATOM 527 C C . LEU A 1 67 ? -17.933 -4.150 16.807 1.00 76.50 67 LEU A C 1
ATOM 529 O O . LEU A 1 67 ? -17.923 -3.145 17.516 1.00 76.50 67 LEU A O 1
ATOM 533 N N . PHE A 1 68 ? -18.298 -4.106 15.524 1.00 72.44 68 PHE A N 1
ATOM 534 C CA . PHE A 1 68 ? -18.585 -2.850 14.824 1.00 72.44 68 PHE A CA 1
ATOM 535 C C . PHE A 1 68 ? -19.944 -2.216 15.160 1.00 72.44 68 PHE A C 1
ATOM 537 O O . PHE A 1 68 ? -20.290 -1.167 14.623 1.00 72.44 68 PHE A O 1
ATOM 544 N N . ARG A 1 69 ? -20.705 -2.785 16.101 1.00 74.12 69 ARG A N 1
ATOM 545 C CA . ARG A 1 69 ? -21.972 -2.226 16.610 1.00 74.12 69 ARG A CA 1
ATOM 546 C C . ARG A 1 69 ? -21.863 -0.765 17.069 1.00 74.12 69 ARG A C 1
ATOM 548 O O . ARG A 1 69 ? -22.852 -0.041 17.050 1.00 74.12 69 ARG A O 1
ATOM 555 N N . PHE A 1 70 ? -20.687 -0.353 17.533 1.00 67.38 70 PHE A N 1
ATOM 556 C CA . PHE A 1 70 ? -20.443 0.997 18.043 1.00 67.38 70 PHE A CA 1
ATOM 557 C C . PHE A 1 70 ? -19.835 1.943 17.000 1.00 67.38 70 PHE A C 1
ATOM 559 O O . PHE A 1 70 ? -19.575 3.104 17.324 1.00 67.38 70 PHE A O 1
ATOM 566 N N . ALA A 1 71 ? -19.599 1.459 15.776 1.00 70.06 71 ALA A N 1
ATOM 567 C CA . ALA A 1 71 ? -18.970 2.228 14.716 1.00 70.06 71 ALA A CA 1
ATOM 568 C C . ALA A 1 71 ? -19.984 3.130 14.001 1.00 70.06 71 ALA A C 1
ATOM 570 O O . ALA A 1 71 ? -21.118 2.739 13.712 1.00 70.06 71 ALA A O 1
ATOM 571 N N . LYS A 1 72 ? -19.575 4.365 13.707 1.00 80.88 72 LYS A N 1
ATOM 572 C CA . LYS A 1 72 ? -20.378 5.299 12.900 1.00 80.88 72 LYS A CA 1
ATOM 573 C C . LYS A 1 72 ? -20.292 4.925 11.413 1.00 80.88 72 LYS A C 1
ATOM 575 O O . LYS A 1 72 ? -19.251 4.438 10.984 1.00 80.88 72 LYS A O 1
ATOM 580 N N . PRO A 1 73 ? -21.301 5.253 10.581 1.00 81.25 73 PRO A N 1
ATOM 581 C CA . PRO A 1 73 ? -21.240 4.998 9.134 1.00 81.25 73 PRO A CA 1
ATOM 582 C C . PRO A 1 73 ? -20.032 5.672 8.460 1.00 81.25 73 PRO A C 1
ATOM 584 O O . PRO A 1 73 ? -19.461 5.127 7.527 1.00 81.25 73 PRO A O 1
ATOM 587 N N . TRP A 1 74 ? -19.584 6.815 8.986 1.00 83.19 74 TRP A N 1
ATOM 588 C CA . TRP A 1 74 ? -18.363 7.482 8.530 1.00 83.19 74 TRP A CA 1
ATOM 589 C C . TRP A 1 74 ? -17.101 6.633 8.746 1.00 83.19 74 TRP A C 1
ATOM 591 O O . TRP A 1 74 ? -16.248 6.556 7.873 1.00 83.19 74 TRP A O 1
ATOM 601 N N . GLU A 1 75 ? -17.000 5.943 9.884 1.00 85.94 75 GLU A N 1
ATOM 602 C CA . GLU A 1 75 ? -15.843 5.101 10.213 1.00 85.94 75 GLU A CA 1
ATOM 603 C C . GLU A 1 75 ? -15.758 3.884 9.279 1.00 85.94 75 GLU A C 1
ATOM 605 O O . GLU A 1 75 ? -14.662 3.464 8.923 1.00 85.94 75 GLU A O 1
ATOM 610 N N . PHE A 1 76 ? -16.900 3.367 8.813 1.00 87.12 76 PHE A N 1
ATOM 611 C CA . PHE A 1 76 ? -16.935 2.311 7.799 1.00 87.12 76 PHE A CA 1
ATOM 612 C C . PHE A 1 76 ? -16.401 2.771 6.441 1.00 87.12 76 PHE A C 1
ATOM 614 O O . PHE A 1 76 ? -15.685 2.013 5.794 1.00 87.12 76 PHE A O 1
ATOM 621 N N . ILE A 1 77 ? -16.700 4.005 6.023 1.00 90.25 77 ILE A N 1
ATOM 622 C CA . ILE A 1 77 ? -16.167 4.563 4.771 1.00 90.25 77 ILE A CA 1
ATOM 623 C C . ILE A 1 77 ? -14.645 4.708 4.867 1.00 90.25 77 ILE A C 1
ATOM 625 O O . ILE A 1 77 ? -13.938 4.318 3.943 1.00 90.25 77 ILE A O 1
ATOM 629 N N . LEU A 1 78 ? -14.135 5.207 5.999 1.00 90.62 78 LEU A N 1
ATOM 630 C CA . LEU A 1 78 ? -12.692 5.340 6.224 1.00 90.62 78 LEU A CA 1
ATOM 631 C C . LEU A 1 78 ? -11.986 3.981 6.238 1.00 90.62 78 LEU A C 1
ATOM 633 O O . LEU A 1 78 ? -10.920 3.851 5.645 1.00 90.62 78 LEU A O 1
ATOM 637 N N . LEU A 1 79 ? -12.586 2.968 6.870 1.00 90.38 79 LEU A N 1
ATOM 638 C CA . LEU A 1 79 ? -12.053 1.605 6.856 1.00 90.38 79 LEU A CA 1
ATOM 639 C C . LEU A 1 79 ? -12.052 1.009 5.450 1.00 90.38 79 LEU A C 1
ATOM 641 O O . LEU A 1 79 ? -11.051 0.433 5.038 1.00 90.38 79 LEU A O 1
ATOM 645 N N . PHE A 1 80 ? -13.144 1.166 4.702 1.00 92.12 80 PHE A N 1
ATOM 646 C CA . PHE A 1 80 ? -13.230 0.674 3.329 1.00 92.12 80 PHE A CA 1
ATOM 647 C C . PHE A 1 80 ? -12.179 1.333 2.430 1.00 92.12 80 PHE A C 1
ATOM 649 O O . PHE A 1 80 ? -11.476 0.653 1.685 1.00 92.12 80 PHE A O 1
ATOM 656 N N . LEU A 1 81 ? -12.006 2.647 2.565 1.00 92.88 81 LEU A N 1
ATOM 657 C CA . LEU A 1 81 ? -10.977 3.393 1.853 1.00 92.88 81 LEU A CA 1
ATOM 658 C C . LEU A 1 81 ? -9.560 2.955 2.267 1.00 92.88 81 LEU A C 1
A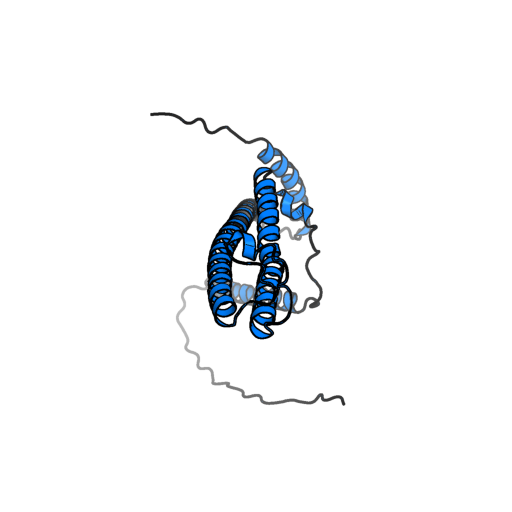TOM 660 O O . LEU A 1 81 ? -8.701 2.768 1.408 1.00 92.88 81 LEU A O 1
ATOM 664 N N . GLY A 1 82 ? -9.330 2.720 3.562 1.00 93.94 82 GLY A N 1
ATOM 665 C CA . GLY A 1 82 ? -8.076 2.172 4.082 1.00 93.94 82 GLY A CA 1
ATOM 666 C C . GLY A 1 82 ? -7.738 0.808 3.478 1.00 93.94 82 GLY A C 1
ATOM 667 O O . GLY A 1 82 ? -6.590 0.587 3.088 1.00 93.94 82 GLY A O 1
ATOM 668 N N . VAL A 1 83 ? -8.737 -0.072 3.323 1.00 94.56 83 VAL A N 1
ATOM 669 C CA . VAL A 1 83 ? -8.584 -1.389 2.680 1.00 94.56 83 VAL A CA 1
ATOM 670 C C . VAL A 1 83 ? -8.196 -1.237 1.214 1.00 94.56 83 VAL A C 1
ATOM 672 O O . VAL A 1 83 ? -7.260 -1.901 0.777 1.00 94.56 83 VAL A O 1
ATOM 675 N N . ILE A 1 84 ? -8.838 -0.334 0.468 1.00 95.06 84 ILE A N 1
ATOM 676 C CA . ILE A 1 84 ? -8.470 -0.070 -0.931 1.00 95.06 84 ILE A CA 1
ATOM 677 C C . ILE A 1 84 ? -7.003 0.368 -1.020 1.00 95.06 84 ILE A C 1
ATOM 679 O O . ILE A 1 84 ? -6.227 -0.228 -1.767 1.00 95.06 84 ILE A O 1
ATOM 683 N N . PHE A 1 85 ? -6.579 1.340 -0.210 1.00 93.94 85 PHE A N 1
ATOM 684 C CA . PHE A 1 85 ? -5.184 1.788 -0.217 1.00 93.94 85 PHE A CA 1
ATOM 685 C C . PHE A 1 85 ? -4.195 0.705 0.237 1.00 93.94 85 PHE A C 1
ATOM 687 O O . PHE A 1 85 ? -3.109 0.609 -0.331 1.00 93.94 85 PHE A O 1
ATOM 694 N N . ALA A 1 86 ? -4.567 -0.156 1.188 1.00 94.12 86 ALA A N 1
ATOM 695 C CA . ALA A 1 86 ? -3.737 -1.292 1.589 1.00 94.12 86 ALA A CA 1
ATOM 696 C C . ALA A 1 86 ? -3.597 -2.329 0.468 1.00 94.12 86 ALA A C 1
ATOM 698 O O . ALA A 1 86 ? -2.503 -2.839 0.237 1.00 94.12 86 ALA A O 1
ATOM 699 N N . THR A 1 87 ? -4.677 -2.617 -0.265 1.00 95.06 87 THR A N 1
ATOM 700 C CA . THR A 1 87 ? -4.612 -3.529 -1.418 1.00 95.06 87 THR A CA 1
ATOM 701 C C . THR A 1 87 ? -3.743 -2.964 -2.537 1.00 95.06 87 THR A C 1
ATOM 703 O O . THR A 1 87 ? -2.922 -3.692 -3.090 1.00 95.06 87 THR A O 1
ATOM 706 N N . LEU A 1 88 ? -3.844 -1.659 -2.811 1.00 92.56 88 LEU A N 1
ATOM 707 C CA . LEU A 1 88 ? -2.965 -0.975 -3.759 1.00 92.56 88 LEU A CA 1
ATOM 708 C C . LEU A 1 88 ? -1.504 -1.021 -3.299 1.00 92.56 88 LEU A C 1
ATOM 710 O O . LEU A 1 88 ? -0.638 -1.347 -4.102 1.00 92.56 88 LEU A O 1
ATOM 714 N N . SER A 1 89 ? -1.235 -0.776 -2.011 1.00 93.38 89 SER A N 1
ATOM 715 C CA . SER A 1 89 ? 0.103 -0.912 -1.418 1.00 93.38 89 SER A CA 1
ATOM 716 C C . SER A 1 89 ? 0.686 -2.320 -1.634 1.00 93.38 89 SER A C 1
ATOM 718 O O . SER A 1 89 ? 1.827 -2.465 -2.071 1.00 93.38 89 SER A O 1
ATOM 720 N N . GLY A 1 90 ? -0.123 -3.364 -1.422 1.00 93.12 90 GLY A N 1
ATOM 721 C CA . GLY A 1 90 ? 0.283 -4.752 -1.653 1.00 93.12 90 GLY A CA 1
ATOM 722 C C . GLY A 1 90 ? 0.586 -5.079 -3.120 1.00 93.12 90 GLY A C 1
ATOM 723 O O . GLY A 1 90 ? 1.483 -5.876 -3.391 1.00 93.12 90 GLY A O 1
ATOM 724 N N . LEU A 1 91 ? -0.107 -4.441 -4.070 1.00 92.75 91 LEU A N 1
ATOM 725 C CA . LEU A 1 91 ? 0.115 -4.630 -5.510 1.00 92.75 91 LEU A CA 1
ATOM 726 C C . LEU A 1 91 ? 1.447 -4.049 -6.009 1.00 92.75 91 LEU A C 1
ATOM 728 O O . LEU A 1 91 ? 1.939 -4.491 -7.045 1.00 92.75 91 LEU A O 1
ATOM 732 N N . PHE A 1 92 ? 2.081 -3.125 -5.281 1.00 91.31 92 PHE A N 1
ATOM 733 C CA . PHE A 1 92 ? 3.399 -2.613 -5.677 1.00 91.31 92 PHE A CA 1
ATOM 734 C C . PHE A 1 92 ? 4.491 -3.689 -5.648 1.00 91.31 92 PHE A C 1
ATOM 736 O O . PHE A 1 92 ? 5.424 -3.619 -6.443 1.00 91.31 92 PHE A O 1
ATOM 743 N N . VAL A 1 93 ? 4.365 -4.713 -4.794 1.00 91.75 93 VAL A N 1
ATOM 744 C CA . VAL A 1 93 ? 5.345 -5.808 -4.705 1.00 91.75 93 VAL A CA 1
ATOM 745 C C . VAL A 1 93 ? 5.423 -6.620 -6.009 1.00 91.75 93 VAL A C 1
ATOM 747 O O . VAL A 1 93 ? 6.508 -6.683 -6.587 1.00 91.75 93 VAL A O 1
ATOM 750 N N . PRO A 1 94 ? 4.328 -7.212 -6.533 1.00 93.62 94 PRO A N 1
ATOM 751 C CA . PRO A 1 94 ? 4.380 -7.928 -7.807 1.00 93.62 94 PRO A CA 1
ATOM 752 C C . PRO A 1 94 ? 4.708 -7.010 -8.992 1.00 93.62 94 PRO A C 1
ATOM 754 O O . PRO A 1 94 ? 5.415 -7.437 -9.900 1.00 93.62 94 PRO A O 1
ATOM 757 N N . VAL A 1 95 ? 4.267 -5.746 -8.976 1.00 90.06 95 VAL A N 1
ATOM 758 C CA . VAL A 1 95 ? 4.643 -4.768 -10.013 1.00 90.06 95 VAL A CA 1
ATOM 759 C C . VAL A 1 95 ? 6.157 -4.535 -1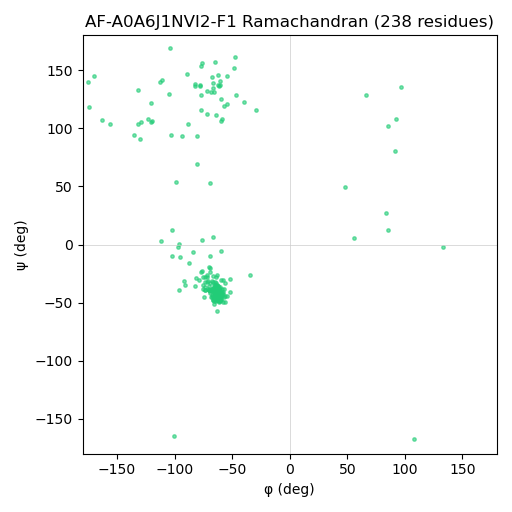0.024 1.00 90.06 95 VAL A C 1
ATOM 761 O O . VAL A 1 95 ? 6.768 -4.582 -11.087 1.00 90.06 95 VAL A O 1
ATOM 764 N N . GLY A 1 96 ? 6.786 -4.368 -8.858 1.00 90.25 96 GLY A N 1
ATOM 765 C CA . GLY A 1 96 ? 8.239 -4.217 -8.752 1.00 90.25 96 GLY A CA 1
ATOM 766 C C . GLY A 1 96 ? 9.011 -5.427 -9.286 1.00 90.25 96 GLY A C 1
ATOM 767 O O . GLY A 1 96 ? 10.036 -5.259 -9.944 1.00 90.25 96 GLY A O 1
ATOM 768 N N . VAL A 1 97 ? 8.491 -6.644 -9.078 1.00 92.19 97 VAL A N 1
ATOM 769 C CA . VAL A 1 97 ? 9.079 -7.873 -9.643 1.00 92.19 97 VAL A CA 1
ATOM 770 C C . VAL A 1 97 ? 9.029 -7.866 -11.174 1.00 92.19 97 VAL A C 1
ATOM 772 O O . VAL A 1 97 ? 10.009 -8.251 -11.808 1.00 92.19 97 VAL A O 1
ATOM 775 N N . ILE A 1 98 ? 7.931 -7.395 -11.777 1.00 90.88 98 ILE A N 1
ATOM 776 C CA . ILE A 1 98 ? 7.807 -7.280 -13.240 1.00 90.88 98 ILE A CA 1
ATOM 777 C C . ILE A 1 98 ? 8.825 -6.274 -13.790 1.00 90.88 98 ILE A C 1
ATOM 779 O O . ILE A 1 98 ? 9.566 -6.611 -14.710 1.00 90.88 98 ILE A O 1
ATOM 783 N N . VAL A 1 99 ? 8.922 -5.082 -13.191 1.00 90.19 99 VAL A N 1
ATOM 784 C CA . VAL A 1 99 ? 9.883 -4.039 -13.605 1.00 90.19 99 VAL A CA 1
ATOM 785 C C . VAL A 1 99 ? 11.324 -4.565 -13.532 1.00 90.19 99 VAL A C 1
ATOM 787 O O . VAL A 1 99 ? 12.121 -4.358 -14.446 1.00 90.19 99 VAL A O 1
ATOM 790 N N . TYR A 1 100 ? 11.659 -5.290 -12.462 1.00 90.44 100 TYR A N 1
ATOM 791 C CA . TYR A 1 100 ? 12.973 -5.915 -12.304 1.00 90.44 100 TYR A CA 1
ATOM 792 C C . TYR A 1 100 ? 13.240 -7.015 -13.347 1.00 90.44 100 TYR A C 1
ATOM 794 O O . TYR A 1 100 ? 14.352 -7.115 -13.874 1.00 90.44 100 TYR A O 1
ATOM 802 N N . GLY A 1 101 ? 12.228 -7.821 -13.680 1.00 91.25 101 GLY A N 1
ATOM 803 C CA . GLY A 1 101 ? 12.316 -8.846 -14.721 1.00 91.25 101 GLY A CA 1
ATOM 804 C C . GLY A 1 101 ? 12.538 -8.260 -16.119 1.00 91.25 101 GLY A C 1
ATOM 805 O O . GLY A 1 101 ? 13.389 -8.754 -16.862 1.00 91.25 101 GLY A O 1
ATOM 806 N N . GLU A 1 102 ? 11.839 -7.173 -16.456 1.00 89.06 102 GLU A N 1
ATOM 807 C CA . GLU A 1 102 ? 12.039 -6.434 -17.711 1.00 89.06 102 GLU A CA 1
ATOM 808 C C . GLU A 1 102 ? 13.459 -5.859 -17.798 1.00 89.06 102 GLU A C 1
ATOM 810 O O . GLU A 1 102 ? 14.149 -6.059 -18.798 1.00 89.06 102 GLU A O 1
ATOM 815 N N . PHE A 1 103 ? 13.937 -5.218 -16.726 1.00 89.38 103 PHE A N 1
ATOM 816 C CA . PHE A 1 103 ? 15.295 -4.671 -16.672 1.00 89.38 103 PHE A CA 1
ATOM 817 C C . PHE A 1 103 ? 16.369 -5.756 -16.828 1.00 89.38 103 PHE A C 1
ATOM 819 O O . PHE A 1 103 ? 17.334 -5.585 -17.573 1.00 89.38 103 PHE A O 1
ATOM 826 N N . THR A 1 104 ? 16.184 -6.903 -16.170 1.00 90.62 104 THR A N 1
ATOM 827 C CA . THR A 1 104 ? 17.111 -8.041 -16.268 1.00 90.62 104 THR A CA 1
ATOM 828 C C . THR A 1 104 ? 17.124 -8.639 -17.674 1.00 90.62 104 THR A C 1
ATOM 830 O O . THR A 1 104 ? 18.186 -9.004 -18.174 1.00 90.62 104 THR A O 1
ATOM 833 N N . SER A 1 105 ? 15.971 -8.693 -18.344 1.00 88.75 105 SER A N 1
ATOM 834 C CA . SER A 1 105 ? 15.885 -9.170 -19.730 1.00 88.75 105 SER A CA 1
ATOM 835 C C . SER A 1 105 ? 16.646 -8.243 -20.682 1.00 88.75 105 SER A C 1
ATOM 837 O O . SER A 1 105 ? 17.423 -8.719 -21.505 1.00 88.75 105 SER A O 1
ATOM 839 N N . LEU A 1 106 ? 16.526 -6.921 -20.500 1.00 86.56 106 LEU A N 1
ATOM 840 C CA . LEU A 1 106 ? 17.317 -5.951 -21.262 1.00 86.56 106 LEU A CA 1
ATOM 841 C C . LEU A 1 106 ? 18.817 -6.086 -20.973 1.00 86.56 106 LEU A C 1
ATOM 843 O O . LEU A 1 106 ? 19.610 -6.086 -21.907 1.00 86.56 106 LEU A O 1
ATOM 847 N N . LEU A 1 107 ? 19.226 -6.268 -19.713 1.00 88.31 107 LEU A N 1
ATOM 848 C CA . LEU A 1 107 ? 20.631 -6.523 -19.370 1.00 88.31 107 LEU A CA 1
ATOM 849 C C . LEU A 1 107 ? 21.194 -7.727 -20.137 1.00 88.31 107 LEU A C 1
ATOM 851 O O . LEU A 1 107 ? 22.293 -7.650 -20.686 1.00 88.31 107 LEU A O 1
ATOM 855 N N . ILE A 1 108 ? 20.431 -8.819 -20.214 1.00 88.88 108 ILE A N 1
ATOM 856 C CA . ILE A 1 108 ? 20.829 -10.019 -20.953 1.00 88.88 108 ILE A CA 1
ATOM 857 C C . ILE A 1 108 ? 20.912 -9.715 -22.455 1.00 88.88 108 ILE A C 1
ATOM 859 O O . ILE A 1 108 ? 21.965 -9.943 -23.052 1.00 88.88 108 ILE A O 1
ATOM 863 N N . ASP A 1 109 ? 19.877 -9.118 -23.049 1.00 85.38 109 ASP A N 1
ATOM 864 C CA . ASP A 1 109 ? 19.834 -8.804 -24.485 1.00 85.38 109 ASP A CA 1
ATOM 865 C C . ASP A 1 109 ? 21.011 -7.906 -24.920 1.00 85.38 109 ASP A C 1
ATOM 867 O O . ASP A 1 109 ? 21.614 -8.117 -25.976 1.00 85.38 109 ASP A O 1
ATOM 871 N N . ARG A 1 110 ? 21.409 -6.939 -24.078 1.00 82.44 110 ARG A N 1
ATOM 872 C CA . ARG A 1 110 ? 22.552 -6.043 -24.341 1.00 82.44 110 ARG A CA 1
ATOM 873 C C . ARG A 1 110 ? 23.908 -6.740 -24.224 1.00 82.44 110 ARG A C 1
ATOM 875 O O . ARG A 1 110 ? 24.858 -6.308 -24.873 1.00 82.44 110 ARG A O 1
ATOM 882 N N . THR A 1 111 ? 24.017 -7.793 -23.409 1.00 83.75 111 THR A N 1
ATOM 883 C CA . THR A 1 111 ? 25.263 -8.572 -23.258 1.00 83.75 111 THR A CA 1
ATOM 884 C C . THR A 1 111 ? 25.445 -9.612 -24.358 1.00 83.75 111 THR A C 1
ATOM 886 O O . THR A 1 111 ? 26.569 -9.828 -24.803 1.00 83.75 111 THR A O 1
ATOM 889 N N . VAL A 1 112 ? 24.353 -10.227 -24.825 1.00 82.69 112 VAL A N 1
ATOM 890 C CA . VAL A 1 112 ? 24.385 -11.253 -25.879 1.00 82.69 112 VAL A CA 1
ATOM 891 C C . VAL A 1 112 ? 24.616 -10.631 -27.262 1.00 82.69 112 VAL A C 1
ATOM 893 O O . VAL A 1 112 ? 25.206 -11.284 -28.116 1.00 82.69 112 VAL A O 1
ATOM 896 N N . MET A 1 113 ? 24.213 -9.369 -27.481 1.00 70.94 113 MET A N 1
ATOM 897 C CA . MET A 1 113 ? 24.438 -8.573 -28.708 1.00 70.94 113 MET A CA 1
ATOM 898 C C . MET A 1 113 ? 23.938 -9.200 -30.027 1.00 70.94 113 MET A C 1
ATOM 900 O O . MET A 1 113 ? 24.169 -8.646 -31.101 1.00 70.94 113 MET A O 1
ATOM 904 N N . ILE A 1 114 ? 23.242 -10.334 -29.966 1.00 67.25 114 ILE A N 1
ATOM 905 C CA . ILE A 1 114 ? 22.739 -11.090 -31.113 1.00 67.25 114 ILE A CA 1
ATOM 906 C C . ILE A 1 114 ? 21.219 -11.162 -30.980 1.00 67.25 114 ILE A C 1
ATOM 908 O O . ILE A 1 114 ? 20.711 -11.683 -29.989 1.00 67.25 114 ILE A O 1
ATOM 912 N N . GLY A 1 115 ? 20.497 -10.665 -31.988 1.00 69.00 115 GLY A N 1
ATOM 913 C CA . GLY A 1 115 ? 19.033 -10.709 -32.032 1.00 69.00 115 GLY A CA 1
ATOM 914 C C 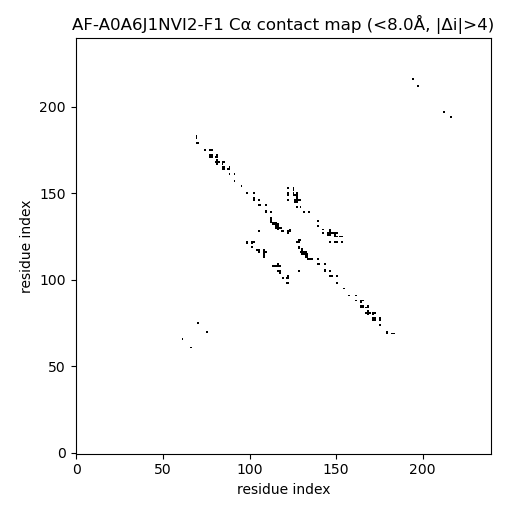. GLY A 1 115 ? 18.344 -9.357 -31.821 1.00 69.00 115 GLY A C 1
ATOM 915 O O . GLY A 1 115 ? 18.953 -8.290 -31.932 1.00 69.00 115 GLY A O 1
ATOM 916 N N . THR A 1 116 ? 17.032 -9.417 -31.594 1.00 73.31 116 THR A N 1
ATOM 917 C CA . THR A 1 116 ? 16.143 -8.264 -31.397 1.00 73.31 116 THR A CA 1
ATOM 918 C C . THR A 1 116 ? 15.780 -8.131 -29.921 1.00 73.31 116 THR A C 1
ATOM 920 O O . THR A 1 116 ? 15.337 -9.116 -29.334 1.00 73.31 116 THR A O 1
ATOM 923 N N . SER A 1 117 ? 15.928 -6.941 -29.332 1.00 72.50 117 SER A N 1
ATOM 924 C CA . SER A 1 117 ? 15.609 -6.726 -27.909 1.00 72.50 117 SER A CA 1
ATOM 925 C C . SER A 1 117 ? 14.132 -6.976 -27.576 1.00 72.50 117 SER A C 1
ATOM 927 O O . SER A 1 117 ? 13.241 -6.665 -28.371 1.00 72.50 117 SER A O 1
ATOM 929 N N . THR A 1 118 ? 13.885 -7.488 -26.371 1.00 75.81 118 THR A N 1
ATOM 930 C CA . THR A 1 118 ? 12.545 -7.771 -25.835 1.00 75.81 118 THR A CA 1
ATOM 931 C C . THR A 1 118 ? 11.746 -6.475 -25.599 1.00 75.81 118 THR A C 1
ATOM 933 O O . THR A 1 118 ? 12.289 -5.528 -25.022 1.00 75.81 118 THR A O 1
ATOM 936 N N . PRO A 1 119 ? 10.459 -6.392 -26.004 1.00 72.62 119 PRO A N 1
ATOM 937 C CA . PRO A 1 119 ? 9.627 -5.220 -25.735 1.00 72.62 119 PRO A CA 1
ATOM 938 C C . PRO A 1 119 ? 9.328 -5.093 -24.236 1.00 72.62 119 PRO A C 1
ATOM 940 O O . PRO A 1 119 ? 8.893 -6.055 -23.604 1.00 72.62 119 PRO A O 1
ATOM 943 N N . THR A 1 120 ? 9.527 -3.899 -23.676 1.00 78.56 120 THR A N 1
ATOM 944 C CA . THR A 1 120 ? 9.255 -3.597 -22.263 1.00 78.56 120 THR A CA 1
ATOM 945 C C . THR A 1 120 ? 8.090 -2.626 -22.129 1.00 78.56 120 THR A C 1
ATOM 947 O O . THR A 1 120 ? 7.952 -1.689 -22.917 1.00 78.56 120 THR A O 1
ATOM 950 N N . LEU A 1 121 ? 7.218 -2.856 -21.143 1.00 73.06 121 LEU A N 1
ATOM 951 C CA . LEU A 1 121 ? 6.019 -2.041 -20.945 1.00 73.06 121 LEU A CA 1
ATOM 952 C C . LEU A 1 121 ? 6.250 -0.950 -19.896 1.00 73.06 121 LEU A C 1
ATOM 954 O O . LEU A 1 121 ? 5.784 0.176 -20.058 1.00 73.06 121 LEU A O 1
ATOM 958 N N . THR A 1 122 ? 6.981 -1.272 -18.826 1.00 69.88 122 THR A N 1
ATOM 959 C CA . THR A 1 122 ? 7.166 -0.357 -17.690 1.00 69.88 122 THR A CA 1
ATOM 960 C C . THR A 1 122 ? 8.389 0.538 -17.840 1.00 69.88 122 THR A C 1
ATOM 962 O O . THR A 1 122 ? 8.338 1.708 -17.468 1.00 69.88 122 THR A O 1
ATOM 965 N N . ILE A 1 123 ? 9.467 0.036 -18.446 1.00 75.50 123 ILE A N 1
ATOM 966 C CA . ILE A 1 123 ? 10.691 0.818 -18.691 1.00 75.50 123 ILE A CA 1
ATOM 967 C C . ILE A 1 123 ? 10.478 1.876 -19.787 1.00 75.50 123 ILE A C 1
ATOM 969 O O . ILE A 1 123 ? 11.021 2.979 -19.689 1.00 75.50 123 ILE A O 1
ATOM 973 N N . ALA A 1 124 ? 9.610 1.596 -20.764 1.00 75.06 124 ALA A N 1
ATOM 974 C CA . ALA A 1 124 ? 9.225 2.550 -21.804 1.00 75.06 124 ALA A CA 1
ATOM 975 C C . ALA A 1 124 ? 8.569 3.825 -21.240 1.00 75.06 124 ALA A C 1
ATOM 977 O O . ALA A 1 124 ? 8.736 4.909 -21.796 1.00 75.06 124 ALA A O 1
ATOM 978 N N . TRP A 1 125 ? 7.861 3.730 -20.108 1.00 77.75 125 TRP A N 1
ATOM 979 C CA . TRP A 1 125 ? 7.237 4.894 -19.464 1.00 77.75 125 TRP A CA 1
ATOM 980 C C . TRP A 1 125 ? 8.249 5.867 -18.852 1.00 77.75 125 TRP A C 1
ATOM 982 O O . TRP A 1 125 ? 7.941 7.047 -18.705 1.00 77.75 125 TRP A O 1
ATOM 992 N N . PHE A 1 126 ? 9.452 5.392 -18.522 1.00 79.12 126 PHE A N 1
ATOM 993 C CA . PHE A 1 126 ? 10.529 6.201 -17.944 1.00 79.12 126 PHE A CA 1
ATOM 994 C C . PHE A 1 126 ? 11.607 6.579 -18.970 1.00 79.12 126 PHE A C 1
ATOM 996 O O . PHE A 1 126 ? 12.660 7.085 -18.588 1.00 79.12 126 PHE A O 1
ATOM 1003 N N . GLY A 1 127 ? 11.335 6.368 -20.264 1.00 71.69 127 GLY A N 1
ATOM 1004 C CA . GLY A 1 127 ? 12.220 6.769 -21.359 1.00 71.69 127 GLY A CA 1
ATOM 1005 C C . GLY A 1 127 ? 13.319 5.765 -21.708 1.00 71.69 127 GLY A C 1
ATOM 1006 O O . GLY A 1 127 ? 14.225 6.126 -22.445 1.00 71.69 127 GLY A O 1
ATOM 1007 N N . GLY A 1 128 ? 13.252 4.527 -21.208 1.00 76.06 128 GLY A N 1
ATOM 1008 C CA . GLY A 1 128 ? 14.131 3.435 -21.641 1.00 76.06 128 GLY A CA 1
ATOM 1009 C C . GLY A 1 128 ? 13.448 2.491 -22.638 1.00 76.06 128 GLY A C 1
ATOM 1010 O O . GLY A 1 128 ? 12.384 2.786 -23.182 1.00 76.06 128 GLY A O 1
ATOM 1011 N N . GLY A 1 129 ? 14.031 1.312 -22.850 1.00 73.88 129 GLY A N 1
ATOM 1012 C CA . GLY A 1 129 ? 13.412 0.218 -23.601 1.00 73.88 129 GLY A CA 1
ATOM 1013 C C . GLY A 1 129 ? 13.584 0.319 -25.114 1.00 73.88 129 GLY A C 1
ATOM 1014 O O . GLY A 1 129 ? 12.754 -0.195 -25.866 1.00 73.88 129 GLY A O 1
ATOM 1015 N N . ARG A 1 130 ? 14.650 0.976 -25.591 1.00 75.81 130 ARG A N 1
ATOM 1016 C CA . ARG A 1 130 ? 14.931 1.065 -27.032 1.00 75.81 130 ARG A CA 1
ATOM 1017 C C . ARG A 1 130 ? 15.109 -0.329 -27.630 1.00 75.81 130 ARG A C 1
ATOM 1019 O O . ARG A 1 130 ? 15.963 -1.102 -27.194 1.00 75.81 130 ARG A O 1
ATOM 1026 N N . ILE A 1 131 ? 14.331 -0.634 -28.665 1.00 78.19 131 ILE A N 1
ATOM 1027 C CA . ILE A 1 131 ? 14.467 -1.886 -29.411 1.00 78.19 131 ILE A CA 1
ATOM 1028 C C . ILE A 1 131 ? 15.686 -1.751 -30.325 1.00 78.19 131 ILE A C 1
ATOM 1030 O O . ILE A 1 131 ? 15.697 -0.910 -31.223 1.00 78.19 131 ILE A O 1
ATOM 1034 N N . LEU A 1 132 ? 16.713 -2.567 -30.087 1.00 74.25 132 LEU A N 1
ATOM 1035 C CA . LEU A 1 132 ? 17.906 -2.637 -30.930 1.00 74.25 132 LEU A CA 1
ATOM 1036 C C . LEU A 1 132 ? 17.926 -3.983 -31.660 1.00 74.25 132 LEU A C 1
ATOM 1038 O O . LEU A 1 132 ? 17.551 -5.015 -31.099 1.00 74.25 132 LEU A O 1
ATOM 1042 N N . THR A 1 133 ? 18.361 -3.967 -32.919 1.00 74.56 133 THR A N 1
ATOM 1043 C CA . THR A 1 133 ? 18.497 -5.161 -33.762 1.00 74.56 133 THR A CA 1
ATOM 1044 C C . THR A 1 133 ? 19.937 -5.260 -34.258 1.00 74.56 133 THR A C 1
ATOM 1046 O O . THR A 1 133 ? 20.333 -4.462 -35.104 1.00 74.56 133 THR A O 1
ATOM 1049 N N . ASN A 1 134 ? 20.718 -6.216 -33.738 1.00 70.69 134 ASN A N 1
ATOM 1050 C CA . ASN A 1 134 ? 22.142 -6.409 -34.082 1.00 70.69 134 ASN A CA 1
ATOM 1051 C C . ASN A 1 134 ? 22.978 -5.108 -34.036 1.00 70.69 134 ASN A C 1
ATOM 1053 O O . ASN A 1 134 ? 23.677 -4.764 -34.991 1.00 70.69 134 ASN A O 1
ATOM 1057 N N . ALA A 1 135 ? 22.868 -4.363 -32.935 1.00 72.25 135 ALA A N 1
ATOM 1058 C CA . ALA A 1 135 ? 23.565 -3.094 -32.743 1.00 72.25 135 ALA A CA 1
ATOM 1059 C C . ALA A 1 135 ? 25.058 -3.277 -32.419 1.00 72.25 135 ALA A C 1
ATOM 1061 O O . ALA A 1 135 ? 25.481 -4.306 -31.888 1.00 72.25 135 ALA A O 1
ATOM 1062 N N . SER A 1 136 ? 25.863 -2.250 -32.713 1.00 80.62 136 SER A N 1
ATOM 1063 C CA . SER A 1 136 ? 27.286 -2.236 -32.351 1.00 80.62 136 SER A CA 1
ATOM 1064 C C . SER A 1 136 ? 27.483 -2.222 -30.827 1.00 80.62 136 SER A C 1
ATOM 1066 O O . SER A 1 136 ? 26.611 -1.777 -30.077 1.00 80.62 136 SER A O 1
ATOM 1068 N N . ALA A 1 137 ? 28.650 -2.668 -30.350 1.00 81.69 137 ALA A N 1
ATOM 1069 C CA . ALA A 1 137 ? 28.955 -2.702 -28.916 1.00 81.69 137 ALA A CA 1
ATOM 1070 C C . ALA A 1 137 ? 28.812 -1.326 -28.231 1.00 81.69 137 ALA A C 1
ATOM 1072 O O . ALA A 1 137 ? 28.393 -1.254 -27.076 1.00 81.69 137 ALA A O 1
ATOM 1073 N N . GLU A 1 138 ? 29.109 -0.238 -28.947 1.00 84.81 138 GLU A N 1
ATOM 1074 C CA . GLU A 1 138 ? 28.999 1.122 -28.412 1.00 84.81 138 GLU A CA 1
ATOM 1075 C C . GLU A 1 138 ? 27.542 1.583 -28.285 1.00 84.81 138 GLU A C 1
ATOM 1077 O O . GLU A 1 138 ? 27.156 2.177 -27.280 1.00 84.81 138 GLU A O 1
ATOM 1082 N N . GLU A 1 139 ? 26.700 1.241 -29.258 1.00 83.56 139 GLU A N 1
ATOM 1083 C CA . GLU A 1 139 ? 25.269 1.550 -29.214 1.00 83.56 139 GLU A CA 1
ATOM 1084 C C . GLU A 1 139 ? 24.552 0.753 -28.112 1.00 83.56 139 GLU A C 1
ATOM 1086 O O . GLU A 1 139 ? 23.735 1.310 -27.376 1.00 83.56 139 GLU A O 1
ATOM 1091 N N . ASN A 1 140 ? 24.929 -0.516 -27.912 1.00 82.88 140 ASN A N 1
ATOM 1092 C CA . ASN A 1 140 ? 24.428 -1.327 -26.799 1.00 82.88 140 ASN A CA 1
ATOM 1093 C C . ASN A 1 140 ? 24.815 -0.741 -25.436 1.00 82.88 140 ASN A C 1
ATOM 1095 O O . ASN A 1 140 ? 23.999 -0.749 -24.515 1.00 82.88 140 ASN A O 1
ATOM 1099 N N . ARG A 1 141 ? 26.033 -0.202 -25.301 1.00 84.00 141 ARG A N 1
ATOM 1100 C CA . ARG A 1 141 ? 26.497 0.435 -24.060 1.00 84.00 141 ARG A CA 1
ATOM 1101 C C . ARG A 1 141 ? 25.694 1.694 -23.735 1.00 84.00 141 ARG A C 1
ATOM 1103 O O . ARG A 1 141 ? 25.337 1.897 -22.577 1.00 84.00 141 ARG A O 1
ATOM 1110 N N . LEU A 1 142 ? 25.398 2.522 -24.738 1.00 88.19 142 LEU A N 1
ATOM 1111 C CA . LEU A 1 142 ? 24.592 3.735 -24.564 1.00 88.19 142 LEU A CA 1
ATOM 1112 C C . LEU A 1 142 ? 23.145 3.407 -24.188 1.00 88.19 142 LEU A C 1
ATOM 1114 O O . LEU A 1 142 ? 22.639 3.952 -23.208 1.00 88.19 142 LEU A O 1
ATOM 1118 N N . ALA A 1 143 ? 22.514 2.473 -24.902 1.00 86.00 143 ALA A N 1
ATOM 1119 C CA . ALA A 1 143 ? 21.157 2.034 -24.585 1.00 86.00 143 ALA A CA 1
ATOM 1120 C C . ALA A 1 143 ? 21.071 1.388 -23.196 1.00 86.00 143 ALA A C 1
ATOM 1122 O O . ALA A 1 143 ? 20.102 1.597 -22.478 1.00 86.00 143 ALA A O 1
ATOM 1123 N N . LEU A 1 144 ? 22.108 0.661 -22.770 1.00 86.75 144 LEU A N 1
ATOM 1124 C CA . LEU A 1 144 ? 22.147 0.083 -21.431 1.00 86.75 144 LEU A CA 1
ATOM 1125 C C . LEU A 1 144 ? 22.205 1.152 -20.329 1.00 86.75 144 LEU A C 1
ATOM 1127 O O . LEU A 1 144 ? 21.564 1.005 -19.287 1.00 86.75 144 LEU A O 1
ATOM 1131 N N . ILE A 1 145 ? 22.958 2.234 -20.550 1.00 89.31 145 ILE A N 1
ATOM 1132 C CA . ILE A 1 145 ? 22.999 3.367 -19.617 1.00 89.31 145 ILE A CA 1
ATOM 1133 C C . ILE A 1 145 ? 21.610 4.011 -19.525 1.00 89.31 145 ILE A C 1
ATOM 1135 O O . ILE A 1 145 ? 21.129 4.237 -18.415 1.00 89.31 145 ILE A O 1
ATOM 1139 N N . GLU A 1 146 ? 20.946 4.232 -20.658 1.00 88.81 146 GLU A N 1
ATOM 1140 C CA . GLU A 1 146 ? 19.580 4.772 -20.730 1.00 88.81 146 GLU A CA 1
ATOM 1141 C C . GLU A 1 146 ? 18.567 3.868 -19.998 1.00 88.81 146 GLU A C 1
ATOM 1143 O O . GLU A 1 146 ? 17.830 4.340 -19.129 1.00 88.81 146 GLU A O 1
ATOM 1148 N N . ASP A 1 147 ? 18.612 2.554 -20.239 1.00 89.50 147 ASP A N 1
ATOM 1149 C CA . ASP A 1 147 ? 17.758 1.554 -19.583 1.00 89.50 147 ASP A CA 1
ATOM 1150 C C . ASP A 1 147 ? 17.977 1.529 -18.052 1.00 89.50 147 ASP A C 1
ATOM 1152 O O . ASP A 1 147 ? 17.021 1.450 -17.275 1.00 89.50 147 ASP A O 1
ATOM 1156 N N . SER A 1 148 ? 19.229 1.660 -17.592 1.00 89.88 148 SER A N 1
ATOM 1157 C CA . SER A 1 148 ? 19.565 1.703 -16.159 1.00 89.88 148 SER A CA 1
ATOM 1158 C C . SER A 1 148 ? 19.112 2.994 -15.464 1.00 89.88 148 SER A C 1
ATOM 1160 O O . SER A 1 148 ? 18.665 2.955 -14.314 1.00 89.88 148 SER A O 1
ATOM 1162 N N . GLN A 1 149 ? 19.170 4.133 -16.162 1.00 90.69 149 GLN A N 1
ATOM 1163 C CA . GLN A 1 149 ? 18.663 5.411 -15.661 1.00 90.69 149 GLN A CA 1
ATOM 1164 C C . GLN A 1 149 ? 17.137 5.387 -15.554 1.00 90.69 149 GLN A C 1
ATOM 1166 O O . GLN A 1 149 ? 16.594 5.764 -14.513 1.00 90.69 149 GLN A O 1
ATOM 1171 N N . ALA A 1 150 ? 16.453 4.880 -16.584 1.00 89.44 150 ALA A N 1
ATOM 1172 C CA . ALA A 1 150 ? 15.003 4.713 -16.591 1.00 89.44 150 ALA A CA 1
ATOM 1173 C C . ALA A 1 150 ? 14.535 3.801 -15.443 1.00 89.44 150 ALA A C 1
ATOM 1175 O O . ALA A 1 150 ? 13.607 4.152 -14.711 1.00 89.44 150 ALA A O 1
ATOM 1176 N N . PHE A 1 151 ? 15.227 2.678 -15.212 1.00 90.81 151 PHE A N 1
ATOM 1177 C CA . PHE A 1 151 ? 14.957 1.789 -14.079 1.00 90.81 151 PHE A CA 1
ATOM 1178 C C . PHE A 1 151 ? 15.154 2.489 -12.724 1.00 90.81 151 PHE A C 1
ATOM 1180 O O . PHE A 1 151 ? 14.296 2.387 -11.844 1.00 90.81 151 PHE A O 1
ATOM 1187 N N . GLY A 1 152 ? 16.250 3.238 -12.555 1.00 91.00 152 GLY A N 1
ATOM 1188 C CA . GLY A 1 152 ? 16.539 3.970 -11.318 1.00 91.00 152 GLY A CA 1
ATOM 1189 C C . GLY A 1 152 ? 15.506 5.056 -10.999 1.00 91.00 152 GLY A C 1
ATOM 1190 O O . GLY A 1 152 ? 15.037 5.160 -9.859 1.00 91.00 152 GLY A O 1
ATOM 1191 N N . ILE A 1 153 ? 15.097 5.833 -12.008 1.00 90.69 153 ILE A N 1
ATOM 1192 C CA . ILE A 1 153 ? 14.041 6.847 -11.874 1.00 90.69 153 ILE A CA 1
ATOM 1193 C C . ILE A 1 153 ? 12.711 6.168 -11.536 1.00 90.69 153 ILE A C 1
ATOM 1195 O O . ILE A 1 153 ? 12.048 6.571 -10.576 1.00 90.69 153 ILE A O 1
ATOM 1199 N N . GLY A 1 154 ? 12.360 5.101 -12.259 1.00 90.00 154 GLY A N 1
ATOM 1200 C CA . GLY A 1 154 ? 11.148 4.326 -12.013 1.00 90.00 154 GLY A CA 1
ATOM 1201 C C . GLY A 1 154 ? 11.074 3.805 -10.580 1.00 90.00 154 GLY A C 1
ATOM 1202 O O . GLY A 1 154 ? 10.090 4.057 -9.885 1.00 90.00 154 GLY A O 1
ATOM 1203 N N . CYS A 1 155 ? 12.142 3.172 -10.085 1.00 91.12 155 CYS A N 1
ATOM 1204 C CA . CYS A 1 155 ? 12.204 2.661 -8.713 1.00 91.12 155 CYS A CA 1
ATOM 1205 C C . CYS A 1 155 ? 12.048 3.767 -7.664 1.00 91.12 155 CYS A C 1
ATOM 1207 O O . CYS A 1 155 ? 11.377 3.570 -6.648 1.00 91.12 155 CYS A O 1
ATOM 1209 N N . THR A 1 156 ? 12.631 4.942 -7.908 1.00 92.38 156 THR A N 1
ATOM 1210 C CA . THR A 1 156 ? 12.534 6.084 -6.991 1.00 92.38 156 THR A CA 1
ATOM 1211 C C . THR A 1 156 ? 11.102 6.612 -6.921 1.00 92.38 156 THR A C 1
ATOM 1213 O O . THR A 1 156 ? 10.554 6.771 -5.829 1.00 92.38 156 THR A O 1
ATOM 1216 N N . VAL A 1 157 ? 10.461 6.822 -8.077 1.00 91.50 157 VAL A N 1
ATOM 1217 C CA . VAL A 1 157 ? 9.065 7.281 -8.159 1.00 91.50 157 VAL A CA 1
ATOM 1218 C C . VAL A 1 157 ? 8.121 6.268 -7.511 1.00 91.50 157 VAL A C 1
ATOM 1220 O O . VAL A 1 157 ? 7.284 6.650 -6.691 1.00 91.50 157 VAL A O 1
ATOM 1223 N N . PHE A 1 158 ? 8.289 4.977 -7.813 1.00 91.25 158 PHE A N 1
ATOM 1224 C CA . PHE A 1 158 ? 7.495 3.907 -7.212 1.00 91.25 158 PHE A CA 1
ATOM 1225 C C . PHE A 1 158 ? 7.662 3.845 -5.694 1.00 91.25 158 PHE A C 1
ATOM 1227 O O . PHE A 1 158 ? 6.662 3.738 -4.989 1.00 91.25 158 PHE A O 1
ATOM 1234 N N . SER A 1 159 ? 8.886 3.982 -5.178 1.00 93.00 159 SER A N 1
ATOM 1235 C CA . SER A 1 159 ? 9.146 3.956 -3.733 1.00 93.00 159 SER A CA 1
ATOM 1236 C C . SER A 1 159 ? 8.466 5.118 -3.010 1.00 93.00 159 SER A C 1
ATOM 1238 O O . SER A 1 159 ? 7.845 4.919 -1.966 1.00 93.00 159 SER A O 1
ATOM 1240 N N . ILE A 1 160 ? 8.529 6.326 -3.577 1.00 95.31 160 ILE A N 1
ATOM 1241 C CA . ILE A 1 160 ? 7.869 7.508 -3.009 1.00 95.31 160 ILE A CA 1
ATOM 1242 C C . ILE A 1 160 ? 6.347 7.332 -3.031 1.00 95.31 160 ILE A C 1
ATOM 1244 O O . ILE A 1 160 ? 5.682 7.562 -2.020 1.00 95.31 160 ILE A O 1
ATOM 1248 N N . LEU A 1 161 ? 5.787 6.887 -4.159 1.00 92.62 161 LEU A N 1
ATOM 1249 C CA . LEU A 1 161 ? 4.348 6.679 -4.301 1.00 92.62 161 LEU A CA 1
ATOM 1250 C C . LEU A 1 161 ? 3.842 5.593 -3.342 1.00 92.62 161 LEU A C 1
ATOM 1252 O O . LEU A 1 161 ? 2.865 5.807 -2.624 1.00 92.62 161 LEU A O 1
ATOM 1256 N N . GLN A 1 162 ? 4.532 4.452 -3.288 1.00 93.88 162 GLN A N 1
ATOM 1257 C CA . GLN A 1 162 ? 4.212 3.352 -2.383 1.00 93.88 162 GLN A CA 1
ATOM 1258 C C . GLN A 1 162 ? 4.295 3.802 -0.922 1.00 93.88 162 GLN A C 1
ATOM 1260 O O . GLN A 1 162 ? 3.421 3.443 -0.129 1.00 93.88 162 GLN A O 1
ATOM 1265 N N . PHE A 1 163 ? 5.300 4.605 -0.561 1.00 94.81 163 PHE A N 1
ATOM 1266 C CA . PHE A 1 163 ? 5.438 5.152 0.786 1.00 94.81 163 PHE A CA 1
ATOM 1267 C C . PHE A 1 163 ? 4.245 6.036 1.161 1.00 94.81 163 PHE A C 1
ATOM 1269 O O . PHE A 1 163 ? 3.631 5.814 2.203 1.00 94.81 163 PHE A O 1
ATOM 1276 N N . ILE A 1 164 ? 3.859 6.977 0.294 1.00 95.62 164 ILE A N 1
ATOM 1277 C CA . ILE A 1 164 ? 2.725 7.883 0.537 1.00 95.62 164 ILE A CA 1
ATOM 1278 C C . ILE A 1 164 ? 1.418 7.094 0.677 1.00 95.62 164 ILE A C 1
ATOM 1280 O O . ILE A 1 164 ? 0.679 7.286 1.643 1.00 95.62 164 ILE A O 1
ATOM 1284 N N . VAL A 1 165 ? 1.141 6.177 -0.255 1.00 93.94 165 VAL A N 1
ATOM 1285 C CA . VAL A 1 165 ? -0.081 5.356 -0.237 1.00 93.94 165 VAL A CA 1
ATOM 1286 C C . VAL A 1 165 ? -0.148 4.494 1.025 1.00 93.94 165 VAL A C 1
ATOM 1288 O O . VAL A 1 165 ? -1.202 4.392 1.656 1.00 93.94 165 VAL A O 1
ATOM 1291 N N . SER A 1 166 ? 0.981 3.906 1.425 1.00 94.62 166 SER A N 1
ATOM 1292 C CA . SER A 1 166 ? 1.054 3.066 2.623 1.00 94.62 166 SER A CA 1
ATOM 1293 C C . SER A 1 166 ? 0.892 3.882 3.903 1.00 94.62 166 SER A C 1
ATOM 1295 O O . SER A 1 166 ? 0.148 3.464 4.787 1.00 94.62 166 SER A O 1
ATOM 1297 N N . ALA A 1 167 ? 1.519 5.059 3.991 1.00 95.62 167 ALA A N 1
ATOM 1298 C CA . ALA A 1 167 ? 1.377 5.956 5.135 1.00 95.62 167 ALA A CA 1
ATOM 1299 C C . ALA A 1 167 ? -0.087 6.385 5.327 1.00 95.62 167 ALA A C 1
ATOM 1301 O O . ALA A 1 167 ? -0.640 6.224 6.412 1.00 95.62 167 ALA A O 1
ATOM 1302 N N . ILE A 1 168 ? -0.751 6.815 4.246 1.00 94.50 168 ILE A N 1
ATOM 1303 C CA . ILE A 1 168 ? -2.168 7.202 4.278 1.00 94.50 168 ILE A CA 1
ATOM 1304 C C . ILE A 1 168 ? -3.055 6.030 4.724 1.00 94.50 168 ILE A C 1
ATOM 1306 O O . ILE A 1 168 ? -3.956 6.216 5.542 1.00 94.50 168 ILE A O 1
ATOM 1310 N N . SER A 1 169 ? -2.817 4.818 4.211 1.00 95.31 169 SER A N 1
ATOM 1311 C CA . SER A 1 169 ? -3.593 3.630 4.595 1.00 95.31 169 SER A CA 1
ATOM 1312 C C . SER A 1 169 ? -3.465 3.333 6.094 1.00 95.31 169 SER A C 1
ATOM 1314 O O . SER A 1 169 ? -4.477 3.159 6.780 1.00 95.31 169 SER A O 1
ATOM 1316 N N . VAL A 1 170 ? -2.236 3.336 6.620 1.00 94.81 170 VAL A N 1
ATOM 1317 C CA . VAL A 1 170 ? -1.961 3.089 8.044 1.00 94.81 170 VAL A CA 1
ATOM 1318 C C . VAL A 1 170 ? -2.598 4.165 8.924 1.00 94.81 170 VAL A C 1
ATOM 1320 O O . VAL A 1 170 ? -3.232 3.832 9.927 1.00 94.81 170 VAL A O 1
ATOM 1323 N N . ASP A 1 171 ? -2.515 5.436 8.532 1.00 94.94 171 ASP A N 1
ATOM 1324 C CA . ASP A 1 171 ? -3.119 6.542 9.279 1.00 94.94 171 ASP A CA 1
ATOM 1325 C C . ASP A 1 171 ? -4.649 6.453 9.314 1.00 94.94 171 ASP A C 1
ATOM 1327 O O . ASP A 1 171 ? -5.259 6.652 10.369 1.00 94.94 171 ASP A O 1
ATOM 1331 N N . LEU A 1 172 ? -5.285 6.081 8.198 1.00 93.06 172 LEU A N 1
ATOM 1332 C CA . LEU A 1 172 ? -6.734 5.865 8.138 1.00 93.06 172 LEU A CA 1
ATOM 1333 C C . LEU A 1 172 ? -7.177 4.723 9.060 1.00 93.06 172 LEU A C 1
ATOM 1335 O O . LEU A 1 172 ? -8.160 4.874 9.797 1.00 93.06 172 LEU A O 1
ATOM 1339 N N . PHE A 1 173 ? -6.448 3.602 9.065 1.00 92.69 173 PHE A N 1
ATOM 1340 C CA . PHE A 1 173 ? -6.741 2.480 9.958 1.00 92.69 173 PHE A CA 1
ATOM 1341 C C . PHE A 1 173 ? -6.546 2.846 11.427 1.00 92.69 173 PHE A C 1
ATOM 1343 O O . PHE A 1 173 ? -7.423 2.565 12.249 1.00 92.69 173 PHE A O 1
ATOM 1350 N N . ASN A 1 174 ? -5.445 3.521 11.757 1.00 93.81 174 ASN A N 1
ATOM 1351 C CA . ASN A 1 174 ? -5.158 3.962 13.118 1.00 93.81 174 ASN A CA 1
ATOM 1352 C C . ASN A 1 174 ? -6.207 4.959 13.618 1.00 93.81 174 ASN A C 1
ATOM 1354 O O . ASN A 1 174 ? -6.698 4.834 14.743 1.00 93.81 174 ASN A O 1
ATOM 1358 N N . TYR A 1 175 ? -6.616 5.908 12.775 1.00 91.38 175 TYR A N 1
ATOM 1359 C CA . TYR A 1 175 ? -7.669 6.863 13.103 1.00 91.38 175 TYR A CA 1
ATOM 1360 C C . TYR A 1 175 ? -9.010 6.167 13.380 1.00 91.38 175 TYR A C 1
ATOM 1362 O O . TYR A 1 175 ? -9.658 6.439 14.398 1.00 91.38 175 TYR A O 1
ATOM 1370 N N . ALA A 1 176 ? -9.421 5.240 12.508 1.00 90.06 176 ALA A N 1
ATOM 1371 C CA . ALA A 1 176 ? -10.660 4.486 12.682 1.00 90.06 176 ALA A CA 1
ATOM 1372 C C . ALA A 1 176 ? -10.627 3.617 13.953 1.00 90.06 176 ALA A C 1
ATOM 1374 O O . ALA A 1 176 ? -11.594 3.610 14.722 1.00 90.06 176 ALA A O 1
ATOM 1375 N N . ALA A 1 177 ? -9.501 2.951 14.226 1.00 89.56 177 ALA A N 1
ATOM 1376 C CA . ALA A 1 177 ? -9.315 2.120 15.412 1.00 89.56 177 ALA A CA 1
ATOM 1377 C C . ALA A 1 177 ? -9.386 2.941 16.711 1.00 89.56 177 ALA A C 1
ATOM 1379 O O . ALA A 1 177 ? -10.133 2.587 17.628 1.00 89.56 177 ALA A O 1
ATOM 1380 N N . LEU A 1 178 ? -8.685 4.079 16.780 1.00 90.12 178 LEU A N 1
ATOM 1381 C CA . LEU A 1 178 ? -8.710 4.973 17.944 1.00 90.12 178 LEU A CA 1
ATOM 1382 C C . LEU A 1 178 ? -10.128 5.460 18.251 1.00 90.12 178 LEU A C 1
ATOM 1384 O O . LEU A 1 178 ? -10.547 5.502 19.414 1.00 90.12 178 LEU A O 1
ATOM 1388 N N . ARG A 1 179 ? -10.906 5.796 17.218 1.00 87.19 179 ARG A N 1
ATOM 1389 C CA . ARG A 1 179 ? -12.291 6.237 17.402 1.00 87.19 179 ARG A CA 1
ATOM 1390 C C . ARG A 1 179 ? -13.184 5.125 17.953 1.00 87.19 179 ARG A C 1
ATOM 1392 O O . ARG A 1 179 ? -13.977 5.372 18.861 1.00 87.19 179 ARG A O 1
ATOM 1399 N N . GLN A 1 180 ? -13.023 3.898 17.466 1.00 86.75 180 GLN A N 1
ATOM 1400 C CA . GLN A 1 180 ? -13.789 2.752 17.959 1.00 86.75 180 GLN A CA 1
ATOM 1401 C C . GLN A 1 180 ? -13.430 2.403 19.409 1.00 86.75 180 GLN A C 1
ATOM 1403 O O . GLN A 1 180 ? -14.327 2.224 20.238 1.00 86.75 180 GLN A O 1
ATOM 1408 N N . VAL A 1 181 ? -12.137 2.388 19.745 1.00 88.25 181 VAL A N 1
ATOM 1409 C CA . VAL A 1 181 ? -11.658 2.103 21.107 1.00 88.25 181 VAL A CA 1
ATOM 1410 C C . VAL A 1 181 ? -12.117 3.176 22.094 1.00 88.25 181 VAL A C 1
ATOM 1412 O O . VAL A 1 181 ? -12.605 2.842 23.172 1.00 88.25 181 VAL A O 1
ATOM 1415 N N . THR A 1 182 ? -12.033 4.458 21.731 1.00 87.81 182 THR A N 1
ATOM 1416 C CA . THR A 1 182 ? -12.484 5.557 22.606 1.00 87.81 182 THR A CA 1
ATOM 1417 C C . THR A 1 182 ? -13.990 5.515 22.859 1.00 87.81 182 THR 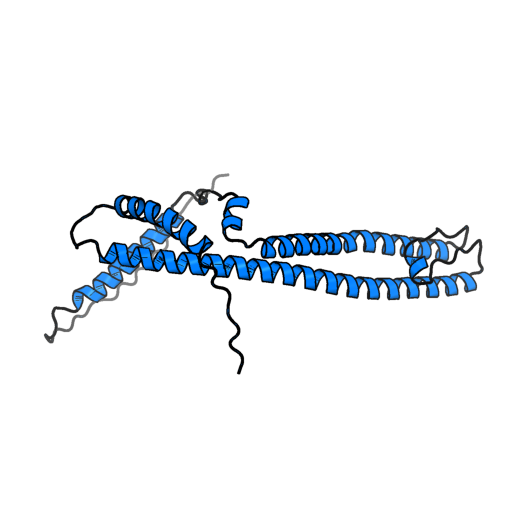A C 1
ATOM 1419 O O . THR A 1 182 ? -14.420 5.678 24.004 1.00 87.81 182 THR A O 1
ATOM 1422 N N . ASN A 1 183 ? -14.797 5.222 21.833 1.00 85.06 183 ASN A N 1
ATOM 1423 C CA . ASN A 1 183 ? -16.237 5.025 21.999 1.00 85.06 183 ASN A CA 1
ATOM 1424 C C . ASN A 1 183 ? -16.515 3.845 22.951 1.00 85.06 183 ASN A C 1
ATOM 1426 O O . ASN A 1 183 ? -17.275 3.990 23.910 1.00 85.06 183 ASN A O 1
ATOM 1430 N N . MET A 1 184 ? -15.868 2.695 22.729 1.00 86.81 184 MET A N 1
ATOM 1431 C CA . MET A 1 184 ? -16.017 1.504 23.573 1.00 86.81 184 MET A CA 1
ATOM 1432 C C . MET A 1 184 ? -15.616 1.773 25.032 1.00 86.81 184 MET A C 1
ATOM 1434 O O . MET A 1 184 ? -16.350 1.405 25.952 1.00 86.81 184 MET A O 1
ATOM 1438 N N . ALA A 1 185 ? -14.496 2.462 25.256 1.00 87.62 185 ALA A N 1
ATOM 1439 C CA . ALA A 1 185 ? -14.012 2.816 26.587 1.00 87.62 185 ALA A CA 1
ATOM 1440 C C . ALA A 1 185 ? -14.979 3.754 27.328 1.00 87.62 185 ALA A C 1
ATOM 1442 O O . ALA A 1 185 ? -15.231 3.570 28.522 1.00 87.62 185 ALA A O 1
ATOM 1443 N N . ALA A 1 186 ? -15.576 4.723 26.627 1.00 86.19 186 ALA A N 1
ATOM 1444 C CA . ALA A 1 186 ? -16.582 5.609 27.207 1.00 86.19 186 ALA A CA 1
ATOM 1445 C C . ALA A 1 186 ? -17.831 4.832 27.662 1.00 86.19 186 ALA A C 1
ATOM 1447 O O . ALA A 1 186 ? -18.301 5.022 28.789 1.00 86.19 186 ALA A O 1
ATOM 1448 N N . TYR A 1 187 ? -18.326 3.908 26.829 1.00 85.56 187 TYR A N 1
ATOM 1449 C CA . TYR A 1 187 ? -19.438 3.027 27.200 1.00 85.56 187 TYR A CA 1
ATOM 1450 C C . TYR A 1 187 ? -19.097 2.156 28.410 1.00 85.56 187 TYR A C 1
ATOM 1452 O O . TYR A 1 187 ? -19.904 2.049 29.336 1.00 85.56 187 TYR A O 1
ATOM 1460 N N . TRP A 1 188 ? -17.897 1.576 28.440 1.00 87.88 188 TRP A N 1
ATOM 1461 C CA . TRP A 1 188 ? -17.445 0.747 29.554 1.00 87.88 188 TRP A CA 1
ATOM 1462 C C . TRP A 1 188 ? -17.332 1.540 30.862 1.00 87.88 188 TRP A C 1
ATOM 1464 O O . TRP A 1 188 ? -17.789 1.076 31.905 1.00 87.88 188 TRP A O 1
ATOM 1474 N N . CYS A 1 189 ? -16.811 2.769 30.816 1.00 88.62 189 CYS A N 1
ATOM 1475 C CA . CYS A 1 189 ? -16.731 3.650 31.983 1.00 88.62 189 CYS A CA 1
ATOM 1476 C C . CYS A 1 189 ? -18.123 4.001 32.533 1.00 88.62 189 CYS A C 1
ATOM 1478 O O . CYS A 1 189 ? -18.357 3.921 33.743 1.00 88.62 189 CYS A O 1
ATOM 1480 N N . HIS A 1 190 ? -19.074 4.335 31.653 1.00 88.38 190 HIS A N 1
ATOM 1481 C CA . HIS A 1 190 ? -20.455 4.587 32.065 1.00 88.38 190 HIS A CA 1
ATOM 1482 C C . HIS A 1 190 ? -21.096 3.338 32.691 1.00 88.38 190 HIS A C 1
ATOM 1484 O O . HIS A 1 190 ? -21.721 3.425 33.749 1.00 88.38 190 HIS A O 1
ATOM 1490 N N . TYR A 1 191 ? -20.906 2.171 32.070 1.00 86.38 191 TYR A N 1
ATOM 1491 C CA . TYR A 1 191 ? -21.401 0.892 32.577 1.00 86.38 191 TYR A CA 1
ATOM 1492 C C . TYR A 1 191 ? -20.813 0.549 33.954 1.00 86.38 191 TYR A C 1
ATOM 1494 O O . TYR A 1 191 ? -21.544 0.180 34.871 1.00 86.38 191 TYR A O 1
ATOM 1502 N N . ARG A 1 192 ? -19.506 0.758 34.144 1.00 89.50 192 ARG A N 1
ATOM 1503 C CA . ARG A 1 192 ? -18.825 0.536 35.424 1.00 89.50 192 ARG A CA 1
ATOM 1504 C C . ARG A 1 192 ? -19.370 1.439 36.532 1.00 89.50 192 ARG A C 1
ATOM 1506 O O . ARG A 1 192 ? -19.644 0.953 37.625 1.00 89.50 192 ARG A O 1
ATOM 1513 N N . LYS A 1 193 ? -19.584 2.731 36.248 1.00 90.38 193 LYS A N 1
ATOM 1514 C CA . LYS A 1 193 ? -20.184 3.668 37.216 1.00 90.38 193 LYS A CA 1
ATOM 1515 C C . LYS A 1 193 ? -21.609 3.273 37.609 1.00 90.38 193 LYS A C 1
ATOM 1517 O O . LYS A 1 193 ? -21.997 3.495 38.751 1.00 90.38 193 LYS A O 1
ATOM 1522 N N . GLN A 1 194 ? -22.394 2.723 36.682 1.00 83.81 194 GLN A N 1
ATOM 1523 C CA . GLN A 1 194 ? -23.737 2.208 36.980 1.00 83.81 194 GLN A CA 1
ATOM 1524 C C . GLN A 1 194 ? -23.664 0.998 37.912 1.00 83.81 194 GLN A C 1
ATOM 1526 O O . GLN A 1 194 ? -24.306 0.998 38.957 1.00 83.81 194 GLN A O 1
ATOM 1531 N N . TYR A 1 195 ? -22.808 0.029 37.590 1.00 80.06 195 TYR A N 1
ATOM 1532 C CA . TYR A 1 195 ? -22.618 -1.165 38.409 1.00 80.06 195 TYR A CA 1
ATOM 1533 C C . TYR A 1 195 ? -22.210 -0.828 39.852 1.00 80.06 195 TYR A C 1
ATOM 1535 O O . TYR A 1 195 ? -22.794 -1.339 40.803 1.00 80.06 195 TYR A O 1
ATOM 1543 N N . GLU A 1 196 ? -21.263 0.098 40.029 1.00 83.75 196 GLU A N 1
ATOM 1544 C CA . GLU A 1 196 ? -20.813 0.518 41.360 1.00 83.75 196 GLU A CA 1
ATOM 1545 C C . GLU A 1 196 ? -21.930 1.186 42.185 1.00 83.75 196 GLU A C 1
ATOM 1547 O O . GLU A 1 196 ? -22.000 1.012 43.403 1.00 83.75 196 GLU A O 1
ATOM 1552 N N . ARG A 1 197 ? -22.836 1.931 41.535 1.00 82.44 197 ARG A N 1
ATOM 1553 C CA . ARG A 1 197 ? -24.000 2.541 42.200 1.00 82.44 197 ARG A CA 1
ATOM 1554 C C . ARG A 1 197 ? -25.026 1.500 42.628 1.00 82.44 197 ARG A C 1
ATOM 1556 O O . ARG A 1 197 ? -25.590 1.642 43.708 1.00 82.44 197 ARG A O 1
ATOM 1563 N N . GLU A 1 198 ? -25.262 0.483 41.805 1.00 80.00 198 GLU A N 1
ATOM 1564 C CA . GLU A 1 198 ? -26.172 -0.616 42.133 1.00 80.00 198 GLU A CA 1
ATOM 1565 C C . GLU A 1 198 ? -25.644 -1.427 43.327 1.00 80.00 198 GLU A C 1
ATOM 1567 O O . GLU A 1 198 ? -26.390 -1.657 44.273 1.00 80.00 198 GLU A O 1
ATOM 1572 N N . CYS A 1 199 ? -24.344 -1.752 43.359 1.00 71.44 199 CYS A N 1
ATOM 1573 C CA . CYS A 1 199 ? -23.732 -2.447 44.498 1.00 71.44 199 CYS A CA 1
ATOM 1574 C C . CYS A 1 199 ? -23.780 -1.632 45.800 1.00 71.44 199 CYS A C 1
ATOM 1576 O O . CYS A 1 199 ? -23.978 -2.207 46.862 1.00 71.44 199 CYS A O 1
ATOM 1578 N N . ARG A 1 200 ? -23.641 -0.295 45.750 1.00 72.75 200 ARG A N 1
ATOM 1579 C CA . ARG A 1 200 ? -23.802 0.553 46.953 1.00 72.75 200 ARG A CA 1
ATOM 1580 C C . ARG A 1 200 ? -25.239 0.625 47.470 1.00 72.75 200 ARG A C 1
ATOM 1582 O O . ARG A 1 200 ? -25.437 1.046 48.606 1.00 72.75 200 ARG A O 1
ATOM 1589 N N . ARG A 1 201 ? -26.236 0.311 46.638 1.00 68.44 201 ARG A N 1
ATOM 1590 C CA . ARG A 1 201 ? -27.656 0.363 47.017 1.00 68.44 201 ARG A CA 1
ATOM 1591 C C . ARG A 1 201 ? -28.154 -0.927 47.661 1.00 68.44 201 ARG A C 1
ATOM 1593 O O . ARG A 1 201 ? -29.223 -0.893 48.265 1.00 68.44 201 ARG A O 1
ATOM 1600 N N . GLU A 1 202 ? -27.428 -2.037 47.544 1.00 62.56 202 GLU A N 1
ATOM 1601 C CA . GLU A 1 202 ? -27.803 -3.263 48.245 1.00 62.56 202 GLU A CA 1
ATOM 1602 C C . GLU A 1 202 ? -27.410 -3.173 49.732 1.00 62.56 202 GLU A C 1
ATOM 1604 O O . GLU A 1 202 ? -26.276 -2.812 50.052 1.00 62.56 202 GLU A O 1
ATOM 1609 N N . PRO A 1 203 ? -28.344 -3.445 50.663 1.00 57.53 203 PRO A N 1
ATOM 1610 C CA . PRO A 1 203 ? -28.060 -3.386 5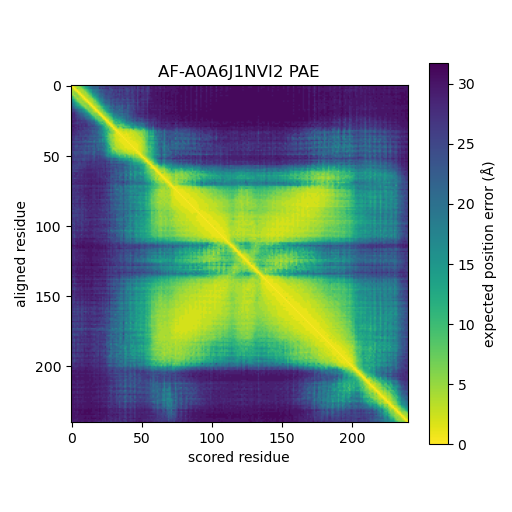2.089 1.00 57.53 203 PRO A CA 1
ATOM 1611 C C . PRO A 1 203 ? -27.073 -4.496 52.496 1.00 57.53 203 PRO A C 1
ATOM 1613 O O . PRO A 1 203 ? -27.154 -5.610 51.968 1.00 57.53 203 PRO A O 1
ATOM 1616 N N . PRO A 1 204 ? -26.163 -4.230 53.452 1.00 52.00 204 PRO A N 1
ATOM 1617 C CA . PRO A 1 204 ? -25.214 -5.228 53.933 1.00 52.00 204 PRO A CA 1
ATOM 1618 C C . PRO A 1 204 ? -25.980 -6.373 54.610 1.00 52.00 204 PRO A C 1
ATOM 1620 O O . PRO A 1 204 ? -26.595 -6.172 55.653 1.00 52.00 204 PRO A O 1
ATOM 1623 N N . GLY A 1 205 ? -25.979 -7.563 53.999 1.00 54.28 205 GLY A N 1
ATOM 1624 C CA . GLY A 1 205 ? -26.585 -8.774 54.573 1.00 54.28 205 GLY A CA 1
ATOM 1625 C C . GLY A 1 205 ? -27.473 -9.601 53.638 1.00 54.28 205 GLY A C 1
ATOM 1626 O O . GLY A 1 205 ? -27.964 -10.645 54.054 1.00 54.28 205 GLY A O 1
ATOM 1627 N N . VAL A 1 206 ? -27.687 -9.181 52.386 1.00 54.22 206 VAL A N 1
ATOM 1628 C CA . VAL A 1 206 ? -28.416 -9.989 51.396 1.00 54.22 206 VAL A CA 1
ATOM 1629 C C . VAL A 1 206 ? -27.417 -10.627 50.428 1.00 54.22 206 VAL A C 1
ATOM 1631 O O . VAL A 1 206 ? -27.066 -10.027 49.419 1.00 54.22 206 VAL A O 1
ATOM 1634 N N . ASP A 1 207 ? -26.996 -11.865 50.707 1.00 52.22 207 ASP A N 1
ATOM 1635 C CA . ASP A 1 207 ? -26.215 -12.729 49.799 1.00 52.22 207 ASP A CA 1
ATOM 1636 C C . ASP A 1 207 ? -27.065 -13.203 48.599 1.00 52.22 207 ASP A C 1
ATOM 1638 O O . ASP A 1 207 ? -27.192 -14.390 48.292 1.00 52.22 207 ASP A O 1
ATOM 1642 N N . ARG A 1 208 ? -27.692 -12.272 47.872 1.00 51.75 208 ARG A N 1
ATOM 1643 C CA . ARG A 1 208 ? -28.169 -12.565 46.519 1.00 51.75 208 ARG A CA 1
ATOM 1644 C C . ARG A 1 208 ? -26.961 -12.444 45.607 1.00 51.75 208 ARG A C 1
ATOM 1646 O O . ARG A 1 208 ? -26.619 -11.355 45.163 1.00 51.75 208 ARG A O 1
ATOM 1653 N N . GLY A 1 209 ? -26.302 -13.575 45.363 1.00 51.03 209 GLY A N 1
ATOM 1654 C CA . GLY A 1 209 ? -25.119 -13.654 44.507 1.00 51.03 209 GLY A CA 1
ATOM 1655 C C . GLY A 1 209 ? -25.281 -12.932 43.161 1.00 51.03 209 GLY A C 1
ATOM 1656 O O . GLY A 1 209 ? -26.400 -12.686 42.701 1.00 51.03 209 GLY A O 1
ATOM 1657 N N . LEU A 1 210 ? -24.141 -12.639 42.516 1.00 52.16 210 LEU A N 1
ATOM 1658 C CA . LEU A 1 210 ? -23.958 -11.862 41.270 1.00 52.16 210 LEU A CA 1
ATOM 1659 C C . LEU A 1 210 ? -25.060 -11.995 40.190 1.00 52.16 210 LEU A C 1
ATOM 1661 O O . LEU A 1 210 ? -25.253 -11.078 39.390 1.00 52.16 210 LEU A O 1
ATOM 1665 N N . ALA A 1 211 ? -25.789 -13.111 40.146 1.00 51.53 211 ALA A N 1
ATOM 1666 C CA . ALA A 1 211 ? -26.926 -13.355 39.263 1.00 51.53 211 ALA A CA 1
ATOM 1667 C C . ALA A 1 211 ? -28.082 -12.340 39.415 1.00 51.53 211 ALA A C 1
ATOM 1669 O O . ALA A 1 211 ? -28.666 -11.934 38.407 1.00 51.53 211 ALA A O 1
ATOM 1670 N N . GLY A 1 212 ? -28.396 -11.885 40.636 1.00 49.91 212 GLY A N 1
ATOM 1671 C CA . GLY A 1 212 ? -29.518 -10.965 40.886 1.00 49.91 212 GLY A CA 1
ATOM 1672 C C . GLY A 1 212 ? -29.286 -9.552 40.335 1.00 49.91 212 GLY A C 1
ATOM 1673 O O . GLY A 1 212 ? -30.186 -8.943 39.749 1.00 49.91 212 GLY A O 1
ATOM 1674 N N . VAL A 1 213 ? -28.052 -9.058 40.454 1.00 54.47 213 VAL A N 1
ATOM 1675 C CA . VAL A 1 213 ? -27.618 -7.756 39.920 1.00 54.47 213 VAL A CA 1
ATOM 1676 C C . VAL A 1 213 ? -27.550 -7.795 38.387 1.00 54.47 213 VAL A C 1
ATOM 1678 O O . VAL A 1 213 ? -27.995 -6.866 37.708 1.00 54.47 213 VAL A O 1
ATOM 1681 N N . ARG A 1 214 ? -27.089 -8.917 37.816 1.00 53.12 214 ARG A N 1
ATOM 1682 C CA . ARG A 1 214 ? -26.968 -9.120 36.363 1.00 53.12 214 ARG A CA 1
ATOM 1683 C C . ARG A 1 214 ? -28.315 -9.029 35.632 1.00 53.12 214 ARG A C 1
ATOM 1685 O O . ARG A 1 214 ? -28.379 -8.445 34.551 1.00 53.12 214 ARG A O 1
ATOM 1692 N N . HIS A 1 215 ? -29.391 -9.543 36.233 1.00 52.75 215 HIS A N 1
ATOM 1693 C CA . HIS A 1 215 ? -30.728 -9.535 35.625 1.00 52.75 215 HIS A CA 1
ATOM 1694 C C . HIS A 1 215 ? -31.360 -8.132 35.587 1.00 52.75 215 HIS A C 1
ATOM 1696 O O . HIS A 1 215 ? -32.078 -7.797 34.644 1.00 52.75 215 HIS A O 1
ATOM 1702 N N . ARG A 1 216 ? -31.052 -7.281 36.577 1.00 53.81 216 ARG A N 1
ATOM 1703 C CA . ARG A 1 216 ? -31.511 -5.882 36.621 1.00 53.81 216 ARG A CA 1
ATOM 1704 C C . ARG A 1 216 ? -30.743 -4.980 35.652 1.00 53.81 216 ARG A C 1
ATOM 1706 O O . ARG A 1 216 ? -31.362 -4.155 34.982 1.00 53.81 216 ARG A O 1
ATOM 1713 N N . LEU A 1 217 ? -29.430 -5.178 35.501 1.00 53.25 217 LEU A N 1
ATOM 1714 C CA . LEU A 1 217 ? -28.623 -4.401 34.549 1.00 53.25 217 LEU A CA 1
ATOM 1715 C C . LEU A 1 217 ? -28.988 -4.669 33.079 1.00 53.25 217 LEU A C 1
ATOM 1717 O O . LEU A 1 217 ? -28.924 -3.750 32.261 1.00 53.25 217 LEU A O 1
ATOM 1721 N N . HIS A 1 218 ? -29.413 -5.889 32.731 1.00 51.09 218 HIS A N 1
ATOM 1722 C CA . HIS A 1 218 ? -29.788 -6.226 31.351 1.00 51.09 218 HIS A CA 1
ATOM 1723 C C . HIS A 1 218 ? -31.017 -5.435 30.857 1.00 51.09 218 HIS A C 1
ATOM 1725 O O . HIS A 1 218 ? -31.058 -5.022 29.698 1.00 51.09 218 HIS A O 1
ATOM 1731 N N . GLY A 1 219 ? -31.981 -5.156 31.745 1.00 49.78 219 GLY A N 1
ATOM 1732 C CA . GLY A 1 219 ? -33.159 -4.340 31.429 1.00 49.78 219 GLY A CA 1
ATOM 1733 C C . GLY A 1 219 ? -32.836 -2.858 31.200 1.00 49.78 219 GLY A C 1
ATOM 1734 O O . GLY A 1 219 ? -33.439 -2.217 30.345 1.00 49.78 219 GLY A O 1
ATOM 1735 N N . VAL A 1 220 ? -31.838 -2.314 31.902 1.00 55.69 220 VAL A N 1
ATOM 1736 C CA . VAL A 1 220 ? -31.412 -0.908 31.759 1.00 55.69 220 VAL A CA 1
ATOM 1737 C C . VAL A 1 220 ? -30.538 -0.703 30.514 1.00 55.69 220 VAL A C 1
ATOM 1739 O O . VAL A 1 220 ? -30.598 0.353 29.879 1.00 55.69 220 VAL A O 1
ATOM 1742 N N . LEU A 1 221 ? -29.770 -1.727 30.116 1.00 51.56 221 LEU A N 1
ATOM 1743 C CA . LEU A 1 221 ? -28.924 -1.709 28.920 1.00 51.56 221 LEU A CA 1
ATOM 1744 C C . LEU A 1 221 ? -29.741 -1.468 27.638 1.00 51.56 221 LEU A C 1
ATOM 1746 O O . LEU A 1 221 ? -29.331 -0.676 26.790 1.00 51.56 221 LEU A O 1
ATOM 1750 N N . HIS A 1 222 ? -30.917 -2.091 27.522 1.00 49.00 222 HIS A N 1
ATOM 1751 C CA . HIS A 1 222 ? -31.808 -1.911 26.371 1.00 49.00 222 HIS A CA 1
ATOM 1752 C C . HIS A 1 222 ? -32.322 -0.465 26.268 1.00 49.00 222 HIS A C 1
ATOM 1754 O O . HIS A 1 222 ? -32.364 0.124 25.186 1.00 49.00 222 HIS A O 1
ATOM 1760 N N . THR A 1 223 ? -32.629 0.150 27.409 1.00 51.94 223 THR A N 1
ATOM 1761 C CA . THR A 1 223 ? -33.156 1.517 27.493 1.00 51.94 223 THR A CA 1
ATOM 1762 C C . THR A 1 223 ? -32.077 2.576 27.241 1.00 51.94 223 THR A C 1
ATOM 1764 O O . THR A 1 223 ? -32.349 3.609 26.629 1.00 51.94 223 THR A O 1
ATOM 1767 N N . ALA A 1 224 ? -30.833 2.327 27.665 1.00 48.50 224 ALA A N 1
ATOM 1768 C CA . ALA A 1 224 ? -29.708 3.239 27.443 1.00 48.50 224 ALA A CA 1
ATOM 1769 C C . ALA A 1 224 ? -29.226 3.242 25.980 1.00 48.50 224 ALA A C 1
ATOM 1771 O O . ALA A 1 224 ? -28.947 4.311 25.434 1.00 48.50 224 ALA A O 1
ATOM 1772 N N . VAL A 1 225 ? -29.194 2.075 25.323 1.00 53.84 225 VAL A N 1
ATOM 1773 C CA . VAL A 1 225 ? -28.849 1.959 23.892 1.00 53.84 225 VAL A CA 1
ATOM 1774 C C . VAL A 1 225 ? -29.849 2.728 23.020 1.00 53.84 225 VAL A C 1
ATOM 1776 O O . VAL A 1 225 ? -29.443 3.423 22.091 1.00 53.84 225 VAL A O 1
ATOM 1779 N N . HIS A 1 226 ? -31.140 2.697 23.365 1.00 43.88 226 HIS A N 1
ATOM 1780 C CA . HIS A 1 226 ? -32.175 3.412 22.613 1.00 43.88 226 HIS A CA 1
ATOM 1781 C C . HIS A 1 226 ? -32.148 4.936 22.828 1.00 43.88 226 HIS A C 1
ATOM 1783 O O . HIS A 1 226 ? -32.463 5.706 21.921 1.00 43.88 226 HIS A O 1
ATOM 1789 N N . ARG A 1 227 ? -31.755 5.398 24.022 1.00 40.41 227 ARG A N 1
ATOM 1790 C CA . ARG A 1 227 ? -31.799 6.827 24.375 1.00 40.41 227 ARG A CA 1
ATOM 1791 C C . ARG A 1 227 ? -30.594 7.616 23.838 1.00 40.41 227 ARG A C 1
ATOM 1793 O O . ARG A 1 227 ? -30.742 8.787 23.503 1.00 40.41 227 ARG A O 1
ATOM 1800 N N . VAL A 1 228 ? -29.432 6.978 23.663 1.00 47.25 228 VAL A N 1
ATOM 1801 C CA . VAL A 1 228 ? -28.238 7.624 23.071 1.00 47.25 228 VAL A CA 1
ATOM 1802 C C . VAL A 1 228 ? -28.341 7.753 21.542 1.00 47.25 228 VAL A C 1
ATOM 1804 O O . VAL A 1 228 ? -27.773 8.683 20.973 1.00 47.25 228 VAL A O 1
ATOM 1807 N N . GLY A 1 229 ? -29.141 6.910 20.875 1.00 41.25 229 GLY A N 1
ATOM 1808 C CA . GLY A 1 229 ? -29.444 7.056 19.444 1.00 41.25 229 GLY A CA 1
ATOM 1809 C C . GLY A 1 229 ? -30.193 8.350 19.087 1.00 41.25 229 GLY A C 1
ATOM 1810 O O . GLY A 1 229 ? -30.035 8.856 17.980 1.00 41.25 229 GLY A O 1
ATOM 1811 N N . HIS A 1 230 ? -30.947 8.928 20.031 1.00 39.25 230 HIS A N 1
ATOM 1812 C CA . HIS A 1 230 ? -31.811 10.092 19.790 1.00 39.25 230 HIS A CA 1
ATOM 1813 C C . HIS A 1 230 ? -31.247 11.436 20.273 1.00 39.25 230 HIS A C 1
ATOM 1815 O O . HIS A 1 230 ? -31.794 12.487 19.943 1.00 39.25 230 HIS A O 1
ATOM 1821 N N . GLN A 1 231 ? -30.150 11.445 21.035 1.00 39.34 231 GLN A N 1
ATOM 1822 C CA . GLN A 1 231 ? -29.634 12.664 21.663 1.00 39.34 231 GLN A CA 1
ATOM 1823 C C . GLN A 1 231 ? -28.479 13.283 20.857 1.00 39.34 231 GLN A C 1
ATOM 1825 O O . GLN A 1 231 ? -27.403 13.558 21.381 1.00 39.34 231 GLN A O 1
ATOM 1830 N N . ARG A 1 232 ? -28.710 13.533 19.559 1.00 45.00 232 ARG A N 1
ATOM 1831 C CA . ARG A 1 232 ? -27.917 14.493 18.775 1.00 45.00 232 ARG A CA 1
ATOM 1832 C C . ARG A 1 232 ? -28.619 15.850 18.819 1.00 45.00 232 ARG A C 1
ATOM 1834 O O . ARG A 1 232 ? -29.494 16.120 18.006 1.00 45.00 232 ARG A O 1
ATOM 1841 N N . ARG A 1 233 ? -28.235 16.716 19.764 1.00 35.28 233 ARG A N 1
ATOM 1842 C CA . ARG A 1 233 ? -28.441 18.161 19.577 1.00 35.28 233 ARG A CA 1
ATOM 1843 C C . ARG A 1 233 ? -27.440 18.641 18.518 1.00 35.28 233 ARG A C 1
ATOM 1845 O O . ARG A 1 233 ? -26.263 18.294 18.639 1.00 35.28 233 ARG A O 1
ATOM 1852 N N . PRO A 1 234 ? -27.855 19.420 17.509 1.00 39.25 234 PRO A N 1
ATOM 1853 C CA . PRO A 1 234 ? -26.911 20.142 16.673 1.00 39.25 234 PRO A CA 1
ATOM 1854 C C . PRO A 1 234 ? -26.203 21.192 17.539 1.00 39.25 234 PRO A C 1
ATOM 1856 O O . PRO A 1 234 ? -26.852 21.923 18.291 1.00 39.25 234 PRO A O 1
ATOM 1859 N N . LEU A 1 235 ? -24.870 21.243 17.464 1.00 41.91 235 LEU A N 1
ATOM 1860 C CA . LEU A 1 235 ? -24.105 22.388 17.949 1.00 41.91 235 LEU A CA 1
ATOM 1861 C C . LEU A 1 235 ? -24.597 23.619 17.178 1.00 41.91 235 LEU A C 1
ATOM 1863 O O . LEU A 1 235 ? -24.307 23.757 15.992 1.00 41.91 235 LEU A O 1
ATOM 1867 N N . GLN A 1 236 ? -25.336 24.507 17.841 1.00 39.53 236 GLN A N 1
ATOM 1868 C CA . GLN A 1 236 ? -25.424 25.885 17.382 1.00 39.53 236 GLN A CA 1
ATOM 1869 C C . GLN A 1 236 ? -24.084 26.563 17.669 1.00 39.53 236 GLN A C 1
ATOM 1871 O O . GLN A 1 236 ? -23.704 26.757 18.823 1.00 39.53 236 GLN A O 1
ATOM 1876 N N . LEU A 1 237 ? -23.379 26.900 16.591 1.00 45.09 237 LEU A N 1
ATOM 1877 C CA . LEU A 1 237 ? -22.334 27.913 16.566 1.00 45.09 237 LEU A CA 1
ATOM 1878 C C . LEU A 1 237 ? -22.963 29.245 16.984 1.00 45.09 237 LEU A C 1
ATOM 1880 O O . LEU A 1 237 ? -23.732 29.841 16.233 1.00 45.09 237 LEU A O 1
ATOM 1884 N N . ARG A 1 238 ? -22.664 29.688 18.205 1.00 37.03 238 ARG A N 1
ATOM 1885 C CA . ARG A 1 238 ? -22.961 31.044 18.659 1.00 37.03 238 ARG A CA 1
ATOM 1886 C C . ARG A 1 238 ? -21.767 31.903 18.268 1.00 37.03 238 ARG A C 1
ATOM 1888 O O . ARG A 1 238 ? -20.703 31.776 18.865 1.00 37.03 238 ARG A O 1
ATOM 1895 N N . GLY A 1 239 ? -21.948 32.690 17.214 1.00 47.31 239 GLY A N 1
ATOM 1896 C CA . GLY A 1 239 ? -21.016 33.740 16.839 1.00 47.31 239 GLY A CA 1
ATOM 1897 C C . GLY A 1 239 ? -20.995 34.843 17.891 1.00 47.31 239 GLY A C 1
ATOM 1898 O O . GLY A 1 239 ? -22.044 35.232 18.410 1.00 47.31 239 GLY A O 1
ATOM 1899 N N . THR A 1 240 ? -19.787 35.312 18.162 1.00 43.78 240 THR A N 1
ATOM 1900 C CA . THR A 1 240 ? -19.425 36.682 18.530 1.00 43.78 240 THR A CA 1
ATOM 1901 C C . THR A 1 240 ? -18.041 36.912 17.963 1.00 43.78 240 THR A C 1
ATOM 1903 O O . THR A 1 240 ? -17.205 36.005 18.182 1.00 43.78 240 THR A O 1
#